Protein AF-A0A7S0UBK2-F1 (afdb_monomer)

Solvent-accessible surface area (backbone atoms only — not comparable to full-atom values): 13264 Å² total; per-residue (Å²): 142,76,78,84,67,63,68,67,60,54,57,59,58,52,52,54,52,50,51,53,51,50,53,55,48,54,52,52,53,52,52,54,50,54,51,49,54,50,55,51,53,53,54,51,54,52,51,54,52,53,53,56,53,53,54,54,57,52,53,56,55,50,54,56,52,51,56,58,49,55,54,56,52,58,57,61,72,72,65,76,58,87,79,70,61,72,69,60,56,55,53,52,52,52,50,53,51,52,52,52,51,52,51,50,52,50,51,50,54,50,51,52,53,52,50,54,56,48,53,55,51,48,53,56,47,48,55,53,45,53,62,50,44,72,74,60,77,83,70,98,75,78,70,63,62,67,60,67,71,44,47,64,56,56,49,50,51,54,50,51,51,51,52,49,51,49,52,49,53,32,52,53,21,64,74,69,73,40,72,67,29,58,56,50,38,53,53,52,52,52,52,50,51,53,54,48,55,53,49,54,50,51,52,50,53,50,50,51,52,51,44,61,73,67,69,56,66,72,90,75,42,70,66,56,55,53,52,54,56,64,75,75,109

Foldseek 3Di:
DPPVPPPVVVVVVVVVVVVVVVVVVVVVVVVVVVVVVVVVVVVVVVVVVVVVVVVVVVVVVVVVVVVVVVVVVVVVVPPPDPPDPPVVVLVVVVVVLVVLLVVLVVLLVVLVVVVVVVVVVVVVVCVVVVVVCVVVPDDPDPDPPVVLVCVVSVVSNVLSVLSNVLSVLLVVCSVVVNPVSVVVSVVSVVVSVVVVVVVVVVNVVVVVVVCVVVVDDPPPDPVVVVVVVVVVD

Mean predicted aligned error: 16.75 Å

Sequence (233 aa):
DEEEGEEKEGSKKEEEKKESKAEAKARKEKEKAEEKERKEKEKAEEKEKKEKEKKKREEEKAEAKQKKQEEKEKSKAKASGPQWPKSRWKAITLALVGFLCAIALGSIGIASFWLDSINAALRSFEESVALHCEEVREGPNCVSIPTIALFPIYSFMAWACALAISTIITLVGTLYDGTASIDCFAVSSAMLSIVQVAFSAITLIMADELSAQCGVKPSWCPLSQAVSSAAAG

Secondary structure (DSSP, 8-state):
--SSSSHHHHHHHHHHHHHHHHHHHHHHHHHHHHHHHHHHHHHHHHHHHHHHHHHHHHHHHHHHHHHHHHHHHHHHHT-------HHHHHHHHHHHHHHHHHHHHHHHHHHHHHHHHHHHHHHHHHHHHHHHHHHS---TT---HHHHHHHHHHHHHHHHHHHHHHHHHHHHHHHTT-HHHHHHHHHHHHHHHHHHHHHHHHHHHHHHHHHHHT---GGG-HHHHHHHHHH--

Radius of gyration: 48.36 Å; Cα contacts (8 Å, |Δi|>4): 43; chains: 1; bounding box: 76×59×149 Å

Structure (mmCIF, N/CA/C/O backbone):
data_AF-A0A7S0UBK2-F1
#
_entry.id   AF-A0A7S0UBK2-F1
#
loop_
_atom_site.group_PDB
_atom_site.id
_atom_site.type_symbol
_atom_site.label_atom_id
_atom_site.label_alt_id
_atom_site.label_comp_id
_atom_site.label_asym_id
_atom_site.label_entity_id
_atom_site.label_seq_id
_atom_site.pdbx_PDB_ins_code
_atom_site.Cartn_x
_atom_site.Cartn_y
_atom_site.Cartn_z
_atom_site.occupancy
_atom_site.B_iso_or_equiv
_atom_site.auth_seq_id
_atom_site.auth_comp_id
_atom_site.auth_asym_id
_atom_site.auth_atom_id
_atom_site.pdbx_PDB_model_num
ATOM 1 N N . ASP A 1 1 ? 1.991 42.330 118.664 1.00 52.12 1 ASP A N 1
ATOM 2 C CA . ASP A 1 1 ? 0.689 42.425 117.973 1.00 52.12 1 ASP A CA 1
ATOM 3 C C . ASP A 1 1 ? 0.816 42.696 116.470 1.00 52.12 1 ASP A C 1
ATOM 5 O O . ASP A 1 1 ? 0.071 43.505 115.939 1.00 52.12 1 ASP A O 1
ATOM 9 N N . GLU A 1 2 ? 1.713 41.994 115.762 1.00 49.91 2 GLU A N 1
ATOM 10 C CA . GLU A 1 2 ? 1.774 42.009 114.281 1.00 49.91 2 GLU A CA 1
ATOM 11 C C . GLU A 1 2 ? 1.774 40.594 113.656 1.00 49.91 2 GLU A C 1
ATOM 13 O O . GLU A 1 2 ? 1.668 40.476 112.444 1.00 49.91 2 GLU A O 1
ATOM 18 N N . GLU A 1 3 ? 1.796 39.509 114.447 1.00 50.06 3 GLU A N 1
ATOM 19 C CA . GLU A 1 3 ? 1.838 38.125 113.921 1.00 50.06 3 GLU A CA 1
ATOM 20 C C . GLU A 1 3 ? 0.465 37.427 113.794 1.00 50.06 3 GLU A C 1
ATOM 22 O O . GLU A 1 3 ? 0.364 36.415 113.110 1.00 50.06 3 GLU A O 1
ATOM 27 N N . GLU A 1 4 ? -0.626 37.954 114.366 1.00 50.22 4 GLU A N 1
ATOM 28 C CA . GLU A 1 4 ? -1.969 37.331 114.254 1.00 50.22 4 GLU A CA 1
ATOM 29 C C . GLU A 1 4 ? -2.792 37.804 113.032 1.00 50.22 4 GLU A C 1
ATOM 31 O O . GLU A 1 4 ? -3.928 37.370 112.825 1.00 50.22 4 GLU A O 1
ATOM 36 N N . GLY A 1 5 ? -2.234 38.688 112.196 1.00 48.12 5 GLY A N 1
ATOM 37 C CA . GLY A 1 5 ? -2.902 39.228 111.004 1.00 48.12 5 GLY A CA 1
ATOM 38 C C . GLY A 1 5 ? -2.746 38.391 109.726 1.00 48.12 5 GLY A C 1
ATOM 39 O O . GLY A 1 5 ? -3.595 38.487 108.841 1.00 48.12 5 GLY A O 1
ATOM 40 N N . GLU A 1 6 ? -1.709 37.551 109.620 1.00 51.75 6 GLU A N 1
ATOM 41 C CA . GLU A 1 6 ? -1.356 36.875 108.357 1.00 51.75 6 GLU A CA 1
ATOM 42 C C . GLU A 1 6 ? -2.077 35.529 108.123 1.00 51.75 6 GLU A C 1
ATOM 44 O O . GLU A 1 6 ? -2.269 35.126 106.974 1.00 51.75 6 GLU A O 1
ATOM 49 N N . GLU A 1 7 ? -2.579 34.841 109.158 1.00 53.41 7 GLU A N 1
ATOM 50 C CA . GLU A 1 7 ? -3.219 33.521 108.971 1.00 53.41 7 GLU A CA 1
ATOM 51 C C . GLU A 1 7 ? -4.648 33.581 108.394 1.00 53.41 7 GLU A C 1
ATOM 53 O O . GLU A 1 7 ? -5.099 32.636 107.739 1.00 53.41 7 GLU A O 1
ATOM 58 N N . LYS A 1 8 ? -5.377 34.695 108.552 1.00 55.59 8 LYS A N 1
ATOM 59 C CA . LYS A 1 8 ? -6.747 34.822 108.010 1.00 55.59 8 LYS A CA 1
ATOM 60 C C . LYS A 1 8 ? -6.804 35.204 106.531 1.00 55.59 8 LYS A C 1
ATOM 62 O O . LYS A 1 8 ? -7.811 34.920 105.879 1.00 55.59 8 LYS A O 1
ATOM 67 N N . GLU A 1 9 ? -5.746 35.790 105.973 1.00 55.12 9 GLU A N 1
ATOM 68 C CA . GLU A 1 9 ? -5.709 36.165 104.553 1.00 55.12 9 GLU A CA 1
ATOM 69 C C . GLU A 1 9 ? -5.356 34.975 103.637 1.00 55.12 9 GLU A C 1
ATOM 71 O O . GLU A 1 9 ? -5.816 34.901 102.494 1.00 55.12 9 GLU A O 1
ATOM 76 N N . GLY A 1 10 ? -4.626 33.978 104.157 1.00 56.69 10 GLY A N 1
ATOM 77 C CA . GLY A 1 10 ? -4.276 32.753 103.429 1.00 56.69 10 GLY A CA 1
ATOM 78 C C . GLY A 1 10 ? -5.470 31.837 103.122 1.00 56.69 10 GLY A C 1
ATOM 79 O O . GLY A 1 10 ? -5.577 31.319 102.010 1.00 56.69 10 GLY A O 1
ATOM 80 N N . SER A 1 11 ? -6.407 31.688 104.066 1.00 57.66 11 SER A N 1
ATOM 81 C CA . SER A 1 11 ? -7.565 30.784 103.926 1.00 57.66 11 SER A CA 1
ATOM 82 C C . SER A 1 11 ? -8.556 31.250 102.846 1.00 57.66 11 SER A C 1
ATOM 84 O O . SER A 1 11 ? -8.990 30.465 102.000 1.00 57.66 11 SER A O 1
ATOM 86 N N . LYS A 1 12 ? -8.823 32.561 102.770 1.00 64.12 12 LYS A N 1
ATOM 87 C CA . LYS A 1 12 ? -9.734 33.138 101.765 1.00 64.12 12 LYS A CA 1
ATOM 88 C C . LYS A 1 12 ? -9.190 33.010 100.334 1.00 64.12 12 LYS A C 1
ATOM 90 O O . LYS A 1 12 ? -9.941 32.759 99.394 1.00 64.12 12 LYS A O 1
ATOM 95 N N . LYS A 1 13 ? -7.866 33.105 100.175 1.00 67.06 13 LYS A N 1
ATOM 96 C CA . LYS A 1 13 ? -7.180 32.969 98.881 1.00 67.06 13 LYS A CA 1
ATOM 97 C C . LYS A 1 13 ? -7.141 31.519 98.377 1.00 67.06 13 LYS A C 1
ATOM 99 O O . LYS A 1 13 ? -7.001 31.285 97.174 1.00 67.06 13 LYS A O 1
ATOM 104 N N . GLU A 1 14 ? -7.261 30.533 99.268 1.00 69.69 14 GLU A N 1
ATOM 105 C CA . GLU A 1 14 ? -7.310 29.116 98.894 1.00 69.69 14 GLU A CA 1
ATOM 106 C C . GLU A 1 14 ? -8.716 28.669 98.452 1.00 69.69 14 GLU A C 1
ATOM 108 O O . GLU A 1 14 ? -8.827 27.861 97.524 1.00 69.69 14 GLU A O 1
ATOM 113 N N . GLU A 1 15 ? -9.782 29.229 99.037 1.00 69.50 15 GLU A N 1
ATOM 114 C CA . GLU A 1 15 ? -11.167 28.999 98.592 1.00 69.50 15 GLU A CA 1
ATOM 115 C C . GLU A 1 15 ? -11.444 29.607 97.208 1.00 69.50 15 GLU A C 1
ATOM 117 O O . GLU A 1 15 ? -11.909 28.883 96.325 1.00 69.50 15 GLU A O 1
ATOM 122 N N . GLU A 1 16 ? -11.029 30.854 96.943 1.00 70.31 16 GLU A N 1
ATOM 123 C CA . GLU A 1 16 ? -11.140 31.462 95.599 1.00 70.31 16 GLU A CA 1
ATOM 124 C C . 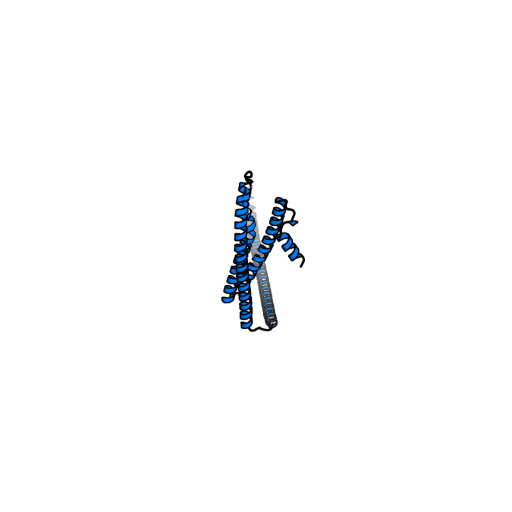GLU A 1 16 ? -10.390 30.647 94.533 1.00 70.31 16 GLU A C 1
ATOM 126 O O . GLU A 1 16 ? -10.837 30.494 93.393 1.00 70.31 16 GLU A O 1
ATOM 131 N N . LYS A 1 17 ? -9.247 30.053 94.899 1.00 73.38 17 LYS A N 1
ATOM 132 C CA . LYS A 1 17 ? -8.469 29.199 93.992 1.00 73.38 17 LYS A CA 1
ATOM 133 C C . LYS A 1 17 ? -9.148 27.849 93.732 1.00 73.38 17 LYS A C 1
ATOM 135 O O . LYS A 1 17 ? -8.930 27.263 92.665 1.00 73.38 17 LYS A O 1
ATOM 140 N N . LYS A 1 18 ? -9.947 27.336 94.674 1.00 79.00 18 LYS A N 1
ATOM 141 C CA . LYS A 1 18 ? -10.739 26.105 94.506 1.00 79.00 18 LYS A CA 1
ATOM 142 C C . LYS A 1 18 ? -11.994 26.364 93.669 1.00 79.00 18 LYS A C 1
ATOM 144 O O . LYS A 1 18 ? -12.244 25.577 92.755 1.00 79.00 18 LYS A O 1
ATOM 149 N N . GLU A 1 19 ? -12.692 27.481 93.874 1.00 75.56 19 GLU A N 1
ATOM 150 C CA . GLU A 1 19 ? -13.828 27.886 93.028 1.00 75.56 19 GLU A CA 1
ATOM 151 C C . GLU A 1 19 ? -13.393 28.190 91.590 1.00 75.56 19 GLU A C 1
ATOM 153 O O . GLU A 1 19 ? -13.941 27.613 90.650 1.00 75.56 19 GLU A O 1
ATOM 158 N N . SER A 1 20 ? -12.317 28.962 91.400 1.00 79.44 20 SER A N 1
ATOM 159 C CA . SER A 1 20 ? -11.765 29.252 90.068 1.00 79.44 20 SER A CA 1
ATOM 160 C C . SER A 1 20 ? -11.352 27.978 89.310 1.00 79.44 20 SER A C 1
ATOM 162 O O . SER A 1 20 ? -11.575 27.852 88.101 1.00 79.44 20 SER A O 1
ATOM 164 N N . LYS A 1 21 ? -10.794 26.975 90.007 1.00 80.12 21 LYS A N 1
ATOM 165 C CA . LYS A 1 21 ? -10.461 25.674 89.399 1.00 80.12 21 LYS A CA 1
ATOM 166 C C . LYS A 1 21 ? -11.697 24.839 89.062 1.00 80.12 21 LYS A C 1
ATOM 168 O O . LYS A 1 21 ? -11.675 24.144 88.043 1.00 80.12 21 LYS A O 1
ATOM 173 N N . ALA A 1 22 ? -12.741 24.875 89.888 1.00 84.00 22 ALA A N 1
ATOM 174 C CA . ALA A 1 22 ? -13.991 24.166 89.624 1.00 84.00 22 ALA A CA 1
ATOM 175 C C . ALA A 1 22 ? -14.725 24.768 88.416 1.00 84.00 22 ALA A C 1
ATOM 177 O O . ALA A 1 22 ? -15.129 24.032 87.515 1.00 84.00 22 ALA A O 1
ATOM 178 N N . GLU A 1 23 ? -14.789 26.097 88.330 1.00 84.81 23 GLU A N 1
ATOM 179 C CA . GLU A 1 23 ? -15.410 26.812 87.215 1.00 84.81 23 GLU A CA 1
ATOM 180 C C . GLU A 1 23 ? -14.640 26.596 85.900 1.00 84.81 23 GLU A C 1
ATOM 182 O O . GLU A 1 23 ? -15.230 26.280 84.863 1.00 84.81 23 GLU A O 1
ATOM 187 N N . ALA A 1 24 ? -13.302 26.632 85.942 1.00 85.75 24 ALA A N 1
ATOM 188 C CA . ALA A 1 24 ? -12.470 26.320 84.780 1.00 85.75 24 ALA A CA 1
ATOM 189 C C . ALA A 1 24 ? -12.634 24.864 84.300 1.00 85.75 24 ALA A C 1
ATOM 191 O O . ALA A 1 24 ? -12.553 24.595 83.097 1.00 85.75 24 ALA A O 1
ATOM 192 N N . LYS A 1 25 ? -12.872 23.913 85.215 1.00 86.88 25 LYS A N 1
ATOM 193 C CA . LYS A 1 25 ? -13.122 22.507 84.865 1.00 86.88 25 LYS A CA 1
ATOM 194 C C . LYS A 1 25 ? -14.512 22.320 84.249 1.00 86.88 25 LYS A C 1
ATOM 196 O O . LYS A 1 25 ? -14.611 21.672 83.210 1.00 86.88 25 LYS A O 1
ATOM 201 N N . ALA A 1 26 ? -15.541 22.951 84.815 1.00 87.62 26 ALA A N 1
ATOM 202 C CA . ALA A 1 26 ? -16.900 22.928 84.273 1.00 87.62 26 ALA A CA 1
ATOM 203 C C . ALA A 1 26 ? -16.968 23.559 82.870 1.00 87.62 26 ALA A C 1
ATOM 205 O O . ALA A 1 26 ? -17.585 23.004 81.960 1.00 87.62 26 ALA A O 1
ATOM 206 N N . ARG A 1 27 ? -16.254 24.673 82.651 1.00 85.31 27 ARG A N 1
ATOM 207 C CA . ARG A 1 27 ? -16.175 25.326 81.336 1.00 85.31 27 ARG A CA 1
ATOM 208 C C . ARG A 1 27 ? -15.486 24.441 80.290 1.00 85.31 27 ARG A C 1
ATOM 210 O O . ARG A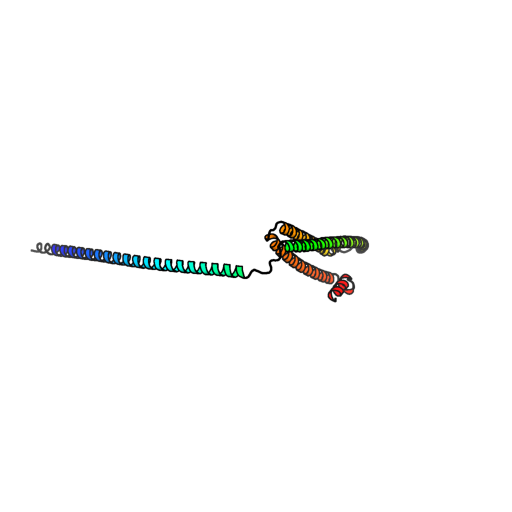 1 27 ? -15.990 24.326 79.178 1.00 85.31 27 ARG A O 1
ATOM 217 N N . LYS A 1 28 ? -14.402 23.744 80.662 1.00 86.69 28 LYS A N 1
ATOM 218 C CA . LYS A 1 28 ? -13.715 22.777 79.781 1.00 86.69 28 LYS A CA 1
ATOM 219 C C . LYS A 1 28 ? -14.553 21.537 79.460 1.00 86.69 28 LYS A C 1
ATOM 221 O O . LYS A 1 28 ? -14.418 20.991 78.368 1.00 86.69 28 LYS A O 1
ATOM 226 N N . GLU A 1 29 ? -15.380 21.054 80.386 1.00 88.88 29 GLU A N 1
ATOM 227 C CA . GLU A 1 29 ? -16.284 19.925 80.115 1.00 88.88 29 GLU A CA 1
ATOM 228 C C . GLU A 1 29 ? -17.430 20.327 79.184 1.00 88.88 29 GLU A C 1
ATOM 230 O O . GLU A 1 29 ? -17.735 19.582 78.251 1.00 88.88 29 GLU A O 1
ATOM 235 N N . LYS A 1 30 ? -17.992 21.529 79.360 1.00 89.31 30 LYS A N 1
ATOM 236 C CA . LYS A 1 30 ? -19.029 22.061 78.469 1.00 89.31 30 LYS A CA 1
ATOM 237 C C . LYS A 1 30 ? -18.511 22.282 77.043 1.00 89.31 30 LYS A C 1
ATOM 239 O O . LYS A 1 30 ? -19.154 21.848 76.093 1.00 89.31 30 LYS A O 1
ATOM 244 N N . GLU A 1 31 ? -17.316 22.853 76.892 1.00 89.06 31 GLU A N 1
ATOM 245 C CA . GLU A 1 31 ? -16.689 23.077 75.579 1.00 89.06 31 GLU A CA 1
ATOM 246 C C . GLU A 1 31 ? -16.392 21.752 74.850 1.00 89.06 31 GLU A C 1
ATOM 248 O O . GLU A 1 31 ? -16.661 21.617 73.657 1.00 89.06 31 GLU A O 1
ATOM 253 N N . LYS A 1 32 ? -15.943 20.715 75.576 1.00 87.56 32 LYS A N 1
ATOM 254 C CA . LYS A 1 32 ? -15.750 19.367 75.009 1.00 87.56 32 LYS A CA 1
ATOM 255 C C . LYS A 1 32 ? -17.058 18.690 74.590 1.00 87.56 32 LYS A C 1
ATOM 257 O O . LYS A 1 32 ? -17.045 17.905 73.639 1.00 87.56 32 LYS A O 1
ATOM 262 N N . ALA A 1 33 ? -18.158 18.937 75.301 1.00 89.25 33 ALA A N 1
ATOM 263 C CA . ALA A 1 33 ? -19.469 18.399 74.947 1.00 89.25 33 ALA A CA 1
ATOM 264 C C . ALA A 1 33 ? -20.021 19.073 73.679 1.00 89.25 33 ALA A C 1
ATOM 266 O O . ALA A 1 33 ? -20.422 18.372 72.749 1.00 89.25 33 ALA A O 1
ATOM 267 N N . GLU A 1 34 ? -19.940 20.404 73.595 1.00 89.44 34 GLU A N 1
ATOM 268 C CA . GLU A 1 34 ? -20.356 21.173 72.413 1.00 89.44 34 GLU A CA 1
ATOM 269 C C . GLU A 1 34 ? -19.503 20.829 71.176 1.00 89.44 34 GLU A C 1
ATOM 271 O O . GLU A 1 34 ? -20.034 20.669 70.074 1.00 89.44 34 GLU A O 1
ATOM 276 N N . GLU A 1 35 ? -18.191 20.611 71.339 1.00 88.62 35 GLU A N 1
ATOM 277 C CA . GLU A 1 35 ? -17.316 20.187 70.238 1.00 88.62 35 GLU A CA 1
ATOM 278 C C . GLU A 1 35 ? -17.655 18.770 69.736 1.00 88.62 35 GLU A C 1
ATOM 280 O O . GLU A 1 35 ? -17.618 18.508 68.528 1.00 88.62 35 GLU A O 1
ATOM 285 N N . LYS A 1 36 ? -18.016 17.843 70.637 1.00 88.50 36 LYS A N 1
ATOM 286 C CA . LYS A 1 36 ? -18.460 16.491 70.258 1.00 88.50 36 LYS A CA 1
ATOM 287 C C . LYS A 1 36 ? -19.774 16.523 69.484 1.00 88.50 36 LYS A C 1
ATOM 289 O O . LYS A 1 36 ? -19.863 15.869 68.447 1.00 88.50 36 LYS A O 1
ATOM 294 N N . GLU A 1 37 ? -20.750 17.304 69.941 1.00 88.12 37 GLU A N 1
ATOM 295 C CA . GLU A 1 37 ? -22.044 17.430 69.264 1.00 88.12 37 GLU A CA 1
ATOM 296 C C . GLU A 1 37 ? -21.883 18.047 67.866 1.00 88.12 37 GLU A C 1
ATOM 298 O O . GLU A 1 37 ? -22.475 17.574 66.893 1.00 88.12 37 GLU A O 1
ATOM 303 N N . ARG A 1 38 ? -21.008 19.053 67.726 1.00 88.81 38 ARG A N 1
ATOM 304 C CA . ARG A 1 38 ? -20.704 19.661 66.425 1.00 88.81 38 ARG A CA 1
ATOM 305 C C . ARG A 1 38 ? -20.047 18.667 65.463 1.00 88.81 38 ARG A C 1
ATOM 307 O O . ARG A 1 38 ? -20.459 18.581 64.308 1.00 88.81 38 ARG A O 1
ATOM 314 N N . LYS A 1 39 ? -19.094 17.857 65.942 1.00 89.12 39 LYS A N 1
ATOM 315 C CA . LYS A 1 39 ? -18.447 16.804 65.134 1.00 89.12 39 LYS A CA 1
ATOM 316 C C . LYS A 1 39 ? -19.407 15.685 64.728 1.00 89.12 39 LYS A C 1
ATOM 318 O O . LYS A 1 39 ? -19.227 15.098 63.662 1.00 89.12 39 LYS A O 1
ATOM 323 N N . GLU A 1 40 ? -20.403 15.358 65.548 1.00 89.56 40 GLU A N 1
ATOM 324 C CA . GLU A 1 40 ? -21.428 14.374 65.179 1.00 89.56 40 GLU A CA 1
ATOM 325 C C . GLU A 1 40 ? -22.397 14.917 64.126 1.00 89.56 40 GLU A C 1
ATOM 327 O O . GLU A 1 40 ? -22.684 14.205 63.160 1.00 89.56 40 GLU A O 1
ATOM 332 N N . LYS A 1 41 ? -22.821 16.184 64.238 1.00 88.00 41 LYS A N 1
ATOM 333 C CA . LYS A 1 41 ? -23.657 16.840 63.219 1.00 88.00 41 LYS A CA 1
ATOM 334 C C . LYS A 1 41 ? -22.939 16.957 61.871 1.00 88.00 41 LYS A C 1
ATOM 336 O O . LYS A 1 41 ? -23.510 16.571 60.855 1.00 88.00 41 LYS A O 1
ATOM 341 N N . GLU A 1 42 ? -21.667 17.366 61.857 1.00 88.12 42 GLU A N 1
ATOM 342 C CA . GLU A 1 42 ? -20.871 17.439 60.619 1.00 88.12 42 GLU A CA 1
ATOM 343 C C . GLU A 1 42 ? -20.697 16.057 59.961 1.00 88.12 42 GLU A C 1
ATOM 345 O O . GLU A 1 42 ? -20.851 15.918 58.746 1.00 88.12 42 GLU A O 1
ATOM 350 N N . LYS A 1 43 ? -20.467 14.996 60.751 1.00 86.12 43 LYS A N 1
ATOM 351 C CA . LYS A 1 43 ? -20.374 13.621 60.226 1.00 86.12 43 LYS A CA 1
ATOM 352 C C . LYS A 1 43 ? -21.702 13.089 59.683 1.00 86.12 43 LYS A C 1
ATOM 354 O O . LYS A 1 43 ? -21.681 12.265 58.766 1.00 86.12 43 LYS A O 1
ATOM 359 N N . ALA A 1 44 ? -22.836 13.500 60.248 1.00 86.81 44 ALA A N 1
ATOM 360 C CA . ALA A 1 44 ? -24.155 13.111 59.756 1.00 86.81 44 ALA A CA 1
ATOM 361 C C . ALA A 1 44 ? -24.471 13.788 58.411 1.00 86.81 44 ALA A C 1
ATOM 363 O O . ALA A 1 44 ? -24.847 13.100 57.460 1.00 86.81 44 ALA A O 1
ATOM 364 N N . GLU A 1 45 ? -24.214 15.094 58.290 1.00 85.25 45 GLU A N 1
ATOM 365 C CA . GLU A 1 45 ? -24.417 15.831 57.034 1.00 85.25 45 GLU A CA 1
ATOM 366 C C . GLU A 1 45 ? -23.489 15.347 55.906 1.00 85.25 45 GLU A C 1
ATOM 368 O O . GLU A 1 45 ? -23.904 15.256 54.746 1.00 85.25 45 GLU A O 1
ATOM 373 N N . GLU A 1 46 ? -22.239 14.985 56.220 1.00 87.69 46 GLU A N 1
ATOM 374 C CA . GLU A 1 46 ? -21.302 14.458 55.221 1.00 87.69 46 GLU A CA 1
ATOM 375 C C . GLU A 1 46 ? -21.741 13.083 54.684 1.00 87.69 46 GLU A C 1
ATOM 377 O O . GLU A 1 46 ? -21.618 12.810 53.484 1.00 87.69 46 GLU A O 1
ATOM 382 N N . LYS A 1 47 ? -22.299 12.219 55.545 1.00 86.12 47 LYS A N 1
ATOM 383 C CA . LYS A 1 47 ? -22.847 10.918 55.128 1.00 86.12 47 LYS A CA 1
ATOM 384 C C . LYS A 1 47 ? -24.068 11.080 54.224 1.00 86.12 47 LYS A C 1
ATOM 386 O O . LYS A 1 47 ? -24.138 10.403 53.199 1.00 86.12 47 LYS A O 1
ATOM 391 N N . GLU A 1 48 ? -24.971 12.007 54.542 1.00 85.69 48 GLU A N 1
ATOM 392 C CA . GLU A 1 48 ? -26.163 12.258 53.722 1.00 85.69 48 GLU A CA 1
ATOM 393 C C . GLU A 1 48 ? -25.800 12.825 52.336 1.00 85.69 48 GLU A C 1
ATOM 395 O O . GLU A 1 48 ? -26.364 12.410 51.317 1.00 85.69 48 GLU A O 1
ATOM 400 N N . LYS A 1 49 ? -24.803 13.720 52.257 1.00 85.44 49 LYS A N 1
ATOM 401 C CA . LYS A 1 49 ? -24.297 14.229 50.969 1.00 85.44 49 LYS A CA 1
ATOM 402 C C . LYS A 1 49 ? -23.675 13.122 50.112 1.00 85.44 49 LYS A C 1
ATOM 404 O O . LYS A 1 49 ? -23.983 13.041 48.922 1.00 85.44 49 LYS A O 1
ATOM 409 N N . LYS A 1 50 ? -22.867 12.235 50.707 1.00 84.31 50 LYS A N 1
ATOM 410 C CA . LYS A 1 50 ? -22.241 11.103 49.995 1.00 84.31 50 LYS A CA 1
ATOM 411 C C . LYS A 1 50 ? -23.267 10.107 49.449 1.00 84.31 50 LYS A C 1
ATOM 413 O O . LYS A 1 50 ? -23.083 9.582 48.351 1.00 84.31 50 LYS A O 1
ATOM 418 N N . GLU A 1 51 ? -24.355 9.861 50.174 1.00 84.44 51 GLU A N 1
ATOM 419 C CA . GLU A 1 51 ? -25.412 8.955 49.717 1.00 84.44 51 GLU A CA 1
ATOM 420 C C . GLU A 1 51 ? -26.210 9.545 48.541 1.00 84.44 51 GLU A C 1
ATOM 422 O O . GLU A 1 51 ? -26.437 8.859 47.539 1.00 84.44 51 GLU A O 1
ATOM 427 N N . LYS A 1 52 ? -26.545 10.844 48.594 1.00 84.06 52 LYS A N 1
ATOM 428 C CA . LYS A 1 52 ? -27.223 11.546 47.488 1.00 84.06 52 LYS A CA 1
ATOM 429 C C . LYS A 1 52 ? -26.368 11.611 46.217 1.00 84.06 52 LYS A C 1
ATOM 431 O O . LYS A 1 52 ? -26.902 11.455 45.118 1.00 84.06 52 LYS A O 1
ATOM 436 N N . GLU A 1 53 ? -25.055 11.802 46.342 1.00 84.81 53 GLU A N 1
ATOM 437 C CA . GLU A 1 53 ? -24.140 11.836 45.193 1.00 84.81 53 GLU A CA 1
ATOM 438 C C . GLU A 1 53 ? -23.982 10.456 44.536 1.00 84.81 53 GLU A C 1
ATOM 440 O O . GLU A 1 53 ? -24.025 10.337 43.308 1.00 84.81 53 GLU A O 1
ATOM 445 N N . LYS A 1 54 ? -23.882 9.388 45.341 1.00 85.75 54 LYS A N 1
ATOM 446 C CA . LYS A 1 54 ? -23.793 8.018 44.820 1.00 85.75 54 LYS A CA 1
ATOM 447 C C . LYS A 1 54 ? -25.043 7.634 44.021 1.00 85.75 54 LYS A C 1
ATOM 449 O O . LYS A 1 54 ? -24.910 7.038 42.954 1.00 85.75 54 LYS A O 1
ATOM 454 N N . LYS A 1 55 ? -26.231 8.029 44.493 1.00 85.75 55 LYS A N 1
ATOM 455 C CA . LYS A 1 55 ? -27.508 7.728 43.829 1.00 85.75 55 LYS A CA 1
ATOM 456 C C . LYS A 1 55 ? -27.636 8.419 42.464 1.00 85.75 55 LYS A C 1
ATOM 458 O O . LYS A 1 55 ? -27.963 7.758 41.484 1.00 85.75 55 LYS A O 1
ATOM 463 N N . LYS A 1 56 ? -27.250 9.700 42.363 1.00 84.06 56 LYS A N 1
ATOM 464 C CA . LYS A 1 56 ? -27.210 10.426 41.074 1.00 84.06 56 LYS A CA 1
ATOM 465 C C . LYS A 1 56 ? -26.269 9.774 40.056 1.00 84.06 56 LYS A C 1
ATOM 467 O O . LYS A 1 56 ? -26.592 9.681 38.875 1.00 84.06 56 LYS A O 1
ATOM 472 N N . ARG A 1 57 ? -25.113 9.283 40.510 1.00 84.38 57 ARG A N 1
ATOM 473 C CA . ARG A 1 57 ? -24.110 8.659 39.633 1.00 84.38 57 ARG A CA 1
ATOM 474 C C . ARG A 1 57 ? -24.532 7.277 39.116 1.00 84.38 57 ARG A C 1
ATOM 476 O O . ARG A 1 57 ? -24.046 6.843 38.070 1.00 84.38 57 ARG A O 1
ATOM 483 N N . GLU A 1 58 ? -25.394 6.568 39.845 1.00 83.44 58 GLU A N 1
ATOM 484 C CA . GLU A 1 58 ? -25.989 5.307 39.385 1.00 83.44 58 GLU A CA 1
ATOM 485 C C . GLU A 1 58 ? -27.098 5.544 38.347 1.00 83.44 58 GLU A C 1
ATOM 487 O O . GLU A 1 58 ? -27.125 4.827 37.344 1.00 83.44 58 GLU A O 1
ATOM 492 N N . GLU A 1 59 ? -27.922 6.587 38.509 1.00 83.25 59 GLU A N 1
ATOM 493 C CA . GLU A 1 59 ? -28.947 6.979 37.524 1.00 83.25 59 GLU A CA 1
ATOM 494 C C . GLU A 1 59 ? -28.331 7.408 36.177 1.00 83.25 59 GLU A C 1
ATOM 496 O O . GLU A 1 59 ? -28.708 6.864 35.137 1.00 83.25 59 GLU A O 1
ATOM 501 N N . GLU A 1 60 ? -27.297 8.263 36.169 1.00 83.88 60 GLU A N 1
ATOM 502 C CA . GLU A 1 60 ? -26.609 8.660 34.920 1.00 83.88 60 GLU A CA 1
ATOM 503 C C . GLU A 1 60 ? -25.979 7.466 34.179 1.00 83.88 60 GLU A C 1
ATOM 505 O O . GLU A 1 60 ? -25.993 7.390 32.946 1.00 83.88 60 GLU A O 1
ATOM 510 N N . LYS A 1 61 ? -25.427 6.490 34.917 1.00 83.12 61 LYS A N 1
ATOM 511 C CA . LYS A 1 61 ? -24.850 5.279 34.310 1.00 83.12 61 LYS A CA 1
ATOM 512 C C . LYS A 1 61 ? -25.912 4.374 33.688 1.00 83.12 61 LYS A C 1
ATOM 514 O O . LYS A 1 61 ? -25.595 3.674 32.721 1.00 83.12 61 LYS A O 1
ATOM 519 N N . ALA A 1 62 ? -27.128 4.350 34.231 1.00 84.19 62 ALA A N 1
ATOM 520 C CA . ALA A 1 62 ? -28.232 3.572 33.679 1.00 84.19 62 ALA A CA 1
ATOM 521 C C . ALA A 1 62 ? -28.741 4.188 32.364 1.00 84.19 62 ALA A C 1
ATOM 523 O O . ALA A 1 62 ? -28.828 3.475 31.360 1.00 84.19 62 ALA A O 1
ATOM 524 N N . GLU A 1 63 ? -28.949 5.510 32.319 1.00 80.88 63 GLU A N 1
ATOM 525 C CA . GLU A 1 63 ? -29.378 6.210 31.097 1.00 80.88 63 GLU A CA 1
ATOM 526 C C . GLU A 1 63 ? -28.345 6.109 29.963 1.00 80.88 63 GLU A C 1
ATOM 528 O O . GLU A 1 63 ? -28.696 5.861 28.805 1.00 80.88 63 GLU A O 1
ATOM 533 N N . ALA A 1 64 ? -27.048 6.222 30.280 1.00 82.81 64 ALA A N 1
ATOM 534 C CA . ALA A 1 64 ? -25.984 6.089 29.285 1.00 82.81 64 ALA A CA 1
ATOM 535 C C . ALA A 1 64 ? -25.926 4.681 28.661 1.00 82.81 64 ALA A C 1
ATOM 537 O O . ALA A 1 64 ? -25.630 4.537 27.470 1.00 82.81 64 ALA A O 1
ATOM 538 N N . LYS A 1 65 ? -26.223 3.629 29.439 1.00 81.38 65 LYS A N 1
ATOM 539 C CA . LYS A 1 65 ? -26.289 2.253 28.921 1.00 81.38 65 LYS A CA 1
ATOM 540 C C . LYS A 1 65 ? -27.496 2.044 28.008 1.00 81.38 65 LYS A C 1
ATOM 542 O O . LYS A 1 65 ? -27.335 1.394 26.977 1.00 81.38 65 LYS A O 1
ATOM 547 N N . GLN A 1 66 ? -28.652 2.624 28.339 1.00 78.38 66 GLN A N 1
ATOM 548 C CA . GLN A 1 66 ? -29.859 2.531 27.512 1.00 78.38 66 GLN A CA 1
ATOM 549 C C . GLN A 1 66 ? -29.680 3.215 26.149 1.00 78.38 66 GLN A C 1
ATOM 551 O O . GLN A 1 66 ? -29.910 2.578 25.121 1.00 78.38 66 GLN A O 1
ATOM 556 N N . LYS A 1 67 ? -29.147 4.447 26.112 1.00 76.62 67 LYS A N 1
ATOM 557 C CA . LYS A 1 67 ? -28.870 5.154 24.843 1.00 76.62 67 LYS A CA 1
ATOM 558 C C . LYS A 1 67 ? -27.921 4.373 23.926 1.00 76.62 67 LYS A C 1
ATOM 560 O O . LYS A 1 67 ? -28.142 4.293 22.720 1.00 76.62 67 LYS A O 1
ATOM 565 N N . LYS A 1 68 ? -26.895 3.730 24.495 1.00 75.94 68 LYS A N 1
ATOM 566 C CA . LYS A 1 68 ? -25.918 2.932 23.732 1.00 75.94 68 LYS A CA 1
ATOM 567 C C . LYS A 1 68 ? -26.509 1.632 23.167 1.00 75.94 68 LYS A C 1
ATOM 569 O O . LYS A 1 68 ? -25.974 1.086 22.201 1.00 75.94 68 LYS A O 1
ATOM 574 N N . GLN A 1 69 ? -27.580 1.115 23.772 1.00 73.50 69 GLN A N 1
ATOM 575 C CA . GLN A 1 69 ? -28.301 -0.062 23.284 1.00 73.50 69 GLN A CA 1
ATOM 576 C C . GLN A 1 69 ? -29.244 0.301 22.129 1.00 73.50 69 GLN A C 1
ATOM 578 O O . GLN A 1 69 ? -29.216 -0.374 21.100 1.00 73.50 69 GLN A O 1
ATOM 583 N N . GLU A 1 70 ? -29.974 1.414 22.241 1.00 73.12 70 GLU A N 1
ATOM 584 C CA . GLU A 1 70 ? -30.862 1.918 21.180 1.00 73.12 70 GLU A CA 1
ATOM 585 C C . GLU A 1 70 ? -30.101 2.273 19.889 1.00 73.12 70 GLU A C 1
ATOM 587 O O . GLU A 1 70 ? -30.558 1.994 18.777 1.00 73.12 70 GLU A O 1
ATOM 592 N N . GLU A 1 71 ? -28.897 2.839 20.014 1.00 67.19 71 GLU A N 1
ATOM 593 C CA . GLU A 1 71 ? -28.049 3.175 18.864 1.00 67.19 71 GLU A CA 1
ATOM 594 C C . GLU A 1 71 ? -27.496 1.918 18.156 1.00 67.19 71 GLU A C 1
ATOM 596 O O . GLU A 1 71 ? -27.386 1.865 16.924 1.00 67.19 71 GLU A O 1
ATOM 601 N N . LYS A 1 72 ? -27.221 0.847 18.916 1.00 64.62 72 LYS A N 1
ATOM 602 C CA . LYS A 1 72 ? -26.817 -0.461 18.368 1.00 64.62 72 LYS A CA 1
ATOM 603 C C . LYS A 1 72 ? -27.949 -1.195 17.646 1.00 64.62 72 LYS A C 1
ATOM 605 O O . LYS A 1 72 ? -27.667 -1.950 16.717 1.00 64.62 72 LYS A O 1
ATOM 610 N N . GLU A 1 73 ? -29.207 -1.000 18.034 1.00 65.25 73 GLU A N 1
ATOM 611 C CA . GLU A 1 73 ? -30.343 -1.600 17.320 1.00 65.25 73 GLU A CA 1
ATOM 612 C C . GLU A 1 73 ? -30.699 -0.826 16.048 1.00 65.25 73 GLU A C 1
ATOM 614 O O . GLU A 1 73 ? -30.868 -1.435 14.988 1.00 65.25 73 GLU A O 1
ATOM 619 N N . LYS A 1 74 ? -30.699 0.515 16.093 1.00 61.41 74 LYS A N 1
ATOM 620 C CA . LYS A 1 74 ? -30.940 1.340 14.894 1.00 61.41 74 LYS A CA 1
ATOM 621 C C . LYS A 1 74 ? -29.861 1.163 13.819 1.00 61.41 74 LYS A C 1
ATOM 623 O O . LYS A 1 74 ? -30.183 1.202 12.632 1.00 61.41 74 LYS A O 1
ATOM 628 N N . SER A 1 75 ? -28.605 0.914 14.200 1.00 57.25 75 SER A N 1
ATOM 629 C CA . SER A 1 75 ? -27.523 0.629 13.239 1.00 57.25 75 SER A CA 1
ATOM 630 C C . SER A 1 75 ? -27.625 -0.759 12.591 1.00 57.25 75 SER A C 1
ATOM 632 O O . SER A 1 75 ? -27.218 -0.918 11.441 1.00 57.25 75 SER A O 1
ATOM 634 N N . LYS A 1 76 ? -28.235 -1.752 13.255 1.00 56.41 76 LYS A N 1
ATOM 635 C CA . LYS A 1 76 ? -28.472 -3.079 12.656 1.00 56.41 76 LYS A CA 1
ATOM 636 C C . LYS A 1 76 ? -29.613 -3.088 11.636 1.00 56.41 76 LYS A C 1
ATOM 638 O O . LYS A 1 76 ? -29.540 -3.840 10.670 1.00 56.41 76 LYS A O 1
ATOM 643 N N . ALA A 1 77 ? -30.630 -2.243 11.807 1.00 56.56 77 ALA A N 1
ATOM 644 C CA . ALA A 1 77 ? -31.793 -2.213 10.916 1.00 56.56 77 ALA A CA 1
ATOM 645 C C . ALA A 1 77 ? -31.538 -1.523 9.558 1.00 56.56 77 ALA A C 1
ATOM 647 O O . ALA A 1 77 ? -32.266 -1.777 8.603 1.00 56.56 77 ALA A O 1
ATOM 648 N N . LYS A 1 78 ? -30.508 -0.671 9.439 1.00 53.91 78 LYS A N 1
ATOM 649 C CA . LYS A 1 78 ? -30.191 0.063 8.193 1.00 53.91 78 LYS A CA 1
ATOM 650 C C . LYS A 1 78 ? -29.140 -0.597 7.293 1.00 53.91 78 LYS A C 1
ATOM 652 O O . LYS A 1 78 ? -28.907 -0.106 6.194 1.00 53.91 78 LYS A O 1
ATOM 657 N N . ALA A 1 79 ? -28.515 -1.692 7.722 1.00 50.97 79 ALA A N 1
ATOM 658 C CA . ALA A 1 79 ? -27.425 -2.333 6.981 1.00 50.97 79 ALA A CA 1
ATOM 659 C C . ALA A 1 79 ? -27.877 -3.501 6.080 1.00 50.97 79 ALA A C 1
ATOM 661 O O . ALA A 1 79 ? -27.043 -4.276 5.616 1.00 50.97 79 ALA A O 1
ATOM 662 N N . SER A 1 80 ? -29.175 -3.645 5.794 1.00 52.41 80 SER A N 1
ATOM 663 C CA . SER A 1 80 ? -29.680 -4.583 4.783 1.00 52.41 80 SER A CA 1
ATOM 664 C C . SER A 1 80 ? -29.552 -3.999 3.370 1.00 52.41 80 SER A C 1
ATOM 666 O O . SER A 1 80 ? -30.516 -3.900 2.616 1.00 52.41 80 SER A O 1
ATOM 668 N N . GLY A 1 81 ? -28.331 -3.613 2.990 1.00 57.41 81 GLY A N 1
ATOM 669 C CA . GLY A 1 81 ? -27.992 -3.502 1.574 1.00 57.41 81 GLY A CA 1
ATOM 670 C C . GLY A 1 81 ? -28.127 -4.875 0.901 1.00 57.41 81 GLY A C 1
ATOM 671 O O . GLY A 1 81 ? -28.115 -5.896 1.598 1.00 57.41 81 GLY A O 1
ATOM 672 N N . PRO A 1 82 ? -28.265 -4.937 -0.435 1.00 57.41 82 PRO A N 1
AT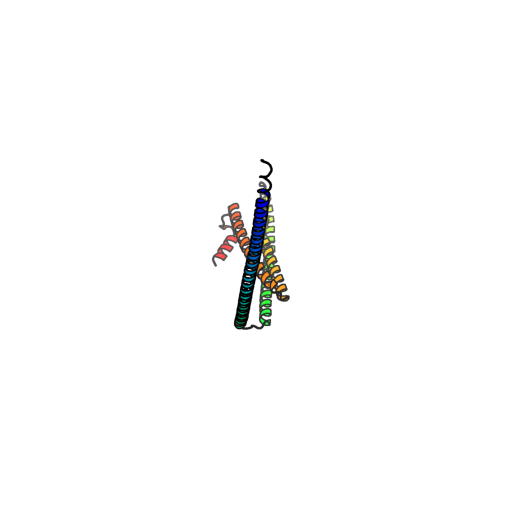OM 673 C CA . PRO A 1 82 ? -28.346 -6.203 -1.155 1.00 57.41 82 PRO A CA 1
ATOM 674 C C . PRO A 1 82 ? -27.179 -7.105 -0.736 1.00 57.41 82 PRO A C 1
ATOM 676 O O . PRO A 1 82 ? -26.017 -6.805 -1.009 1.00 57.41 82 PRO A O 1
ATOM 679 N N . GLN A 1 83 ? -27.482 -8.195 -0.026 1.00 54.22 83 GLN A N 1
ATOM 680 C CA . GLN A 1 83 ? -26.496 -9.206 0.333 1.00 54.22 83 GLN A CA 1
ATOM 681 C C . GLN A 1 83 ? -26.139 -9.967 -0.938 1.00 54.22 83 GLN A C 1
ATOM 683 O O . GLN A 1 83 ? -26.769 -10.958 -1.303 1.00 54.22 83 GLN A O 1
ATOM 688 N N . TRP A 1 84 ? -25.128 -9.472 -1.645 1.00 66.00 84 TRP A N 1
ATOM 689 C CA . TRP A 1 84 ? -24.520 -10.226 -2.726 1.00 66.00 84 TRP A CA 1
ATOM 690 C C . TRP A 1 84 ? -23.959 -11.537 -2.154 1.00 66.00 84 TRP A C 1
ATOM 692 O O . TRP A 1 84 ? -23.322 -11.521 -1.095 1.00 66.00 84 TRP A O 1
ATOM 702 N N . PRO A 1 85 ? -24.180 -12.683 -2.819 1.00 78.06 85 PRO A N 1
ATOM 703 C CA . PRO A 1 85 ? -23.708 -13.967 -2.324 1.00 78.06 85 PRO A CA 1
ATOM 704 C C . PRO A 1 85 ? -22.184 -13.931 -2.185 1.00 78.06 85 PRO A C 1
ATOM 706 O O . PRO A 1 85 ? -21.472 -13.611 -3.138 1.00 78.06 85 PRO A O 1
ATOM 709 N N . LYS A 1 86 ? -21.680 -14.278 -0.993 1.00 75.75 86 LYS A N 1
ATOM 710 C CA . LYS A 1 86 ? -20.247 -14.226 -0.643 1.00 75.75 86 LYS A CA 1
ATOM 711 C C . LYS A 1 86 ? -19.344 -14.960 -1.649 1.00 75.75 86 LYS A C 1
ATOM 713 O O . LYS A 1 86 ? -18.184 -14.588 -1.796 1.00 75.75 86 LYS A O 1
ATOM 718 N N . SER A 1 87 ? -19.861 -15.959 -2.375 1.00 78.25 87 SER A N 1
ATOM 719 C CA . SER A 1 87 ? -19.084 -16.674 -3.399 1.00 78.25 87 SER A CA 1
ATOM 720 C C . SER A 1 87 ? -18.754 -15.817 -4.626 1.00 78.25 87 SER A C 1
ATOM 722 O O . SER A 1 87 ? -17.668 -15.961 -5.182 1.00 78.25 87 SER A O 1
ATOM 724 N N . ARG A 1 88 ? -19.636 -14.886 -5.026 1.00 82.69 88 ARG A N 1
ATOM 725 C CA . ARG A 1 88 ? -19.390 -14.006 -6.182 1.00 82.69 88 ARG A CA 1
ATOM 726 C C . ARG A 1 88 ? -18.255 -13.026 -5.914 1.00 82.69 88 ARG A C 1
ATOM 728 O O . ARG A 1 88 ? -17.451 -12.788 -6.805 1.00 82.69 88 ARG A O 1
ATOM 735 N N . TRP A 1 89 ? -18.153 -12.521 -4.686 1.00 78.88 89 TRP A N 1
ATOM 736 C CA . TRP A 1 89 ? -17.048 -11.649 -4.287 1.00 78.88 89 TRP A CA 1
ATOM 737 C C . TRP A 1 89 ? -15.702 -12.361 -4.385 1.00 78.88 89 TRP A C 1
ATOM 739 O O . TRP A 1 89 ? -14.798 -11.831 -5.020 1.00 78.88 89 TRP A O 1
ATOM 749 N N . LYS A 1 90 ? -15.592 -13.594 -3.868 1.00 78.94 90 LYS A N 1
ATOM 750 C CA . LYS A 1 90 ? -14.348 -14.375 -3.973 1.00 78.94 90 LYS A CA 1
ATOM 751 C C . LYS A 1 90 ? -13.933 -14.591 -5.433 1.00 78.94 90 LYS A C 1
ATOM 753 O O . LYS A 1 90 ? -12.767 -14.403 -5.757 1.00 78.94 90 LYS A O 1
ATOM 758 N N . ALA A 1 91 ? -14.883 -14.913 -6.314 1.00 84.25 91 ALA A N 1
ATOM 759 C CA . ALA A 1 91 ? -14.605 -15.099 -7.738 1.00 84.25 91 ALA A CA 1
ATOM 760 C C . ALA A 1 91 ? -14.122 -13.808 -8.427 1.00 84.25 91 ALA A C 1
ATOM 762 O O . ALA A 1 91 ? -13.140 -13.845 -9.165 1.00 84.25 91 ALA A O 1
ATOM 763 N N . ILE A 1 92 ? -14.770 -12.668 -8.161 1.00 83.94 92 ILE A N 1
ATOM 764 C CA . ILE A 1 92 ? -14.373 -11.370 -8.730 1.00 83.94 92 ILE A CA 1
ATOM 765 C C . ILE A 1 92 ? -12.984 -10.963 -8.225 1.00 83.94 92 ILE A C 1
ATOM 767 O O . ILE A 1 92 ? -12.143 -10.555 -9.021 1.00 83.94 92 ILE A O 1
ATOM 771 N N . THR A 1 93 ? -12.713 -11.116 -6.926 1.00 79.12 93 THR A N 1
ATOM 772 C CA . THR A 1 93 ? -11.399 -10.806 -6.350 1.00 79.12 93 THR A CA 1
ATOM 773 C C . THR A 1 93 ? -10.304 -11.684 -6.953 1.00 79.12 93 THR A C 1
ATOM 775 O O . THR A 1 93 ? -9.282 -11.157 -7.376 1.00 79.12 93 THR A O 1
ATOM 778 N N . LEU A 1 94 ? -10.524 -12.998 -7.073 1.00 80.75 94 LEU A N 1
ATOM 779 C CA . LEU A 1 94 ? -9.576 -13.910 -7.725 1.00 80.75 94 LEU A CA 1
ATOM 780 C C . LEU A 1 94 ? -9.317 -13.532 -9.188 1.00 80.75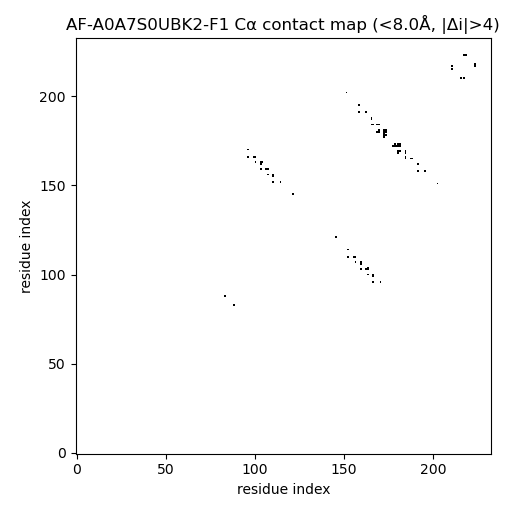 94 LEU A C 1
ATOM 782 O O . LEU A 1 94 ? -8.167 -13.543 -9.619 1.00 80.75 94 LEU A O 1
ATOM 786 N N . ALA A 1 95 ? -10.358 -13.161 -9.938 1.00 83.94 95 ALA A N 1
ATOM 787 C CA . ALA A 1 95 ? -10.213 -12.722 -11.324 1.00 83.94 95 ALA A CA 1
ATOM 788 C C . ALA A 1 95 ? -9.384 -11.431 -11.435 1.00 83.94 95 ALA A C 1
ATOM 790 O O . ALA A 1 95 ? -8.481 -11.352 -12.266 1.00 83.94 95 ALA A O 1
ATOM 791 N N . LEU A 1 96 ? -9.644 -10.446 -10.568 1.00 79.69 96 LEU A N 1
ATOM 792 C CA . LEU A 1 96 ? -8.881 -9.196 -10.521 1.00 79.69 96 LEU A CA 1
ATOM 793 C C . LEU A 1 96 ? -7.415 -9.434 -10.146 1.00 79.69 96 LEU A C 1
ATOM 795 O O . LEU A 1 96 ? -6.526 -8.881 -10.789 1.00 79.69 96 LEU A O 1
ATOM 799 N N . VAL A 1 97 ? -7.148 -10.280 -9.148 1.00 79.31 97 VAL A N 1
ATOM 800 C CA . VAL A 1 97 ? -5.774 -10.615 -8.750 1.00 79.31 97 VAL A CA 1
ATOM 801 C C . VAL A 1 97 ? -5.049 -11.357 -9.874 1.00 79.31 97 VAL A C 1
ATOM 803 O O . VAL A 1 97 ? -3.919 -11.006 -10.199 1.00 79.31 97 VAL A O 1
ATOM 806 N N . GLY A 1 98 ? -5.706 -12.320 -10.528 1.00 80.69 98 GLY A N 1
ATOM 807 C CA . GLY A 1 98 ? -5.141 -13.019 -11.683 1.00 80.69 98 GLY A CA 1
ATOM 808 C C . GLY A 1 98 ? -4.795 -12.072 -12.836 1.00 80.69 98 GLY A C 1
ATOM 809 O O . GLY A 1 98 ? -3.711 -12.168 -13.410 1.00 80.69 98 GLY A O 1
ATOM 810 N N . PHE A 1 99 ? -5.674 -11.111 -13.132 1.00 82.25 99 PHE A N 1
ATOM 811 C CA . PHE A 1 99 ? -5.428 -10.081 -14.143 1.00 82.25 99 PHE A CA 1
ATOM 812 C C . PHE A 1 99 ? -4.227 -9.190 -13.789 1.00 82.25 99 PHE A C 1
ATOM 814 O O . PHE A 1 99 ? -3.366 -8.954 -14.636 1.00 82.25 99 PHE A O 1
ATOM 821 N N . LEU A 1 100 ? -4.117 -8.752 -12.531 1.00 77.38 100 LEU A N 1
ATOM 822 C CA . LEU A 1 100 ? -2.971 -7.970 -12.057 1.00 77.38 100 LEU A CA 1
ATOM 823 C C . LEU A 1 100 ? -1.657 -8.757 -12.141 1.00 77.38 100 LEU A C 1
ATOM 825 O O . LEU A 1 100 ? -0.647 -8.205 -12.574 1.00 77.38 100 LEU A O 1
ATOM 829 N N . CYS A 1 101 ? -1.666 -10.047 -11.794 1.00 78.69 101 CYS A N 1
ATOM 830 C CA . CYS A 1 101 ? -0.497 -10.910 -11.962 1.00 78.69 101 CYS A CA 1
ATOM 831 C C . CYS A 1 101 ? -0.091 -11.044 -13.435 1.00 78.69 101 CYS A C 1
ATOM 833 O O . CYS A 1 101 ? 1.096 -10.978 -13.743 1.00 78.69 101 CYS A O 1
ATOM 835 N N . ALA A 1 102 ? -1.052 -11.192 -14.351 1.00 80.94 102 ALA A N 1
ATOM 836 C CA . ALA A 1 102 ? -0.764 -11.269 -15.782 1.00 80.94 102 ALA A CA 1
ATOM 837 C C . ALA A 1 102 ? -0.119 -9.975 -16.308 1.00 80.94 102 ALA A C 1
ATOM 839 O O . ALA A 1 102 ? 0.869 -10.040 -17.038 1.00 80.94 102 ALA A O 1
ATOM 840 N N . ILE A 1 103 ? -0.621 -8.807 -15.887 1.00 80.25 103 ILE A N 1
ATOM 841 C CA . ILE A 1 103 ? -0.013 -7.511 -16.225 1.00 80.25 103 ILE A CA 1
ATOM 842 C C . ILE A 1 103 ? 1.407 -7.413 -15.666 1.00 80.25 103 ILE A C 1
ATOM 844 O O . ILE A 1 103 ? 2.309 -7.012 -16.395 1.00 80.25 103 ILE A O 1
ATOM 848 N N . ALA A 1 104 ? 1.618 -7.791 -14.402 1.00 78.00 104 ALA A N 1
ATOM 849 C CA . ALA A 1 104 ? 2.931 -7.723 -13.764 1.00 78.00 104 ALA A CA 1
ATOM 850 C C . ALA A 1 104 ? 3.961 -8.635 -14.452 1.00 78.00 104 ALA A C 1
ATOM 852 O O . ALA A 1 104 ? 5.100 -8.239 -14.674 1.00 78.00 104 ALA A O 1
ATOM 853 N N . LEU A 1 105 ? 3.570 -9.850 -14.842 1.00 81.19 105 LEU A N 1
ATOM 854 C CA . LEU A 1 105 ? 4.454 -10.748 -15.589 1.00 81.19 105 LEU A CA 1
ATOM 855 C C . LEU A 1 105 ? 4.730 -10.226 -17.005 1.00 81.19 105 LEU A C 1
ATOM 857 O O . LEU A 1 105 ? 5.864 -10.301 -17.477 1.00 81.19 105 LEU A O 1
ATOM 861 N N . GLY A 1 106 ? 3.718 -9.658 -17.664 1.00 79.94 106 GLY A N 1
ATOM 862 C CA . GLY A 1 106 ? 3.875 -9.026 -18.972 1.00 79.94 106 GLY A CA 1
ATOM 863 C C . GLY A 1 106 ? 4.823 -7.827 -18.931 1.00 79.94 106 GLY A C 1
ATOM 864 O O . GLY A 1 106 ? 5.693 -7.705 -19.791 1.00 79.94 106 GLY A O 1
ATOM 865 N N . SER A 1 107 ? 4.711 -6.974 -17.909 1.00 77.12 107 SER A N 1
ATOM 866 C CA . SER A 1 107 ? 5.596 -5.819 -17.746 1.00 77.12 107 SER A CA 1
ATOM 867 C C . SER A 1 107 ? 7.034 -6.235 -17.453 1.00 77.12 107 SER A C 1
ATOM 869 O O . SER A 1 107 ? 7.940 -5.637 -18.026 1.00 77.12 107 SER A O 1
ATOM 871 N N . ILE A 1 108 ? 7.256 -7.289 -16.658 1.00 79.56 108 ILE A N 1
ATOM 872 C CA . ILE A 1 108 ? 8.591 -7.874 -16.451 1.00 79.56 108 ILE A CA 1
ATOM 873 C C . ILE A 1 108 ? 9.164 -8.387 -17.776 1.00 79.56 108 ILE A C 1
ATOM 875 O O . ILE A 1 108 ? 10.297 -8.057 -18.108 1.00 79.56 108 ILE A O 1
ATOM 879 N N . GLY A 1 109 ? 8.387 -9.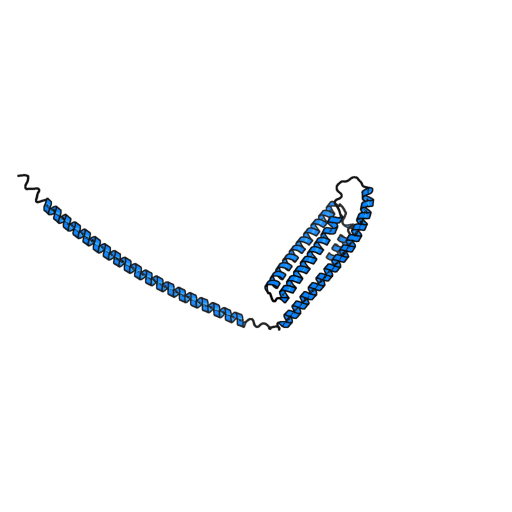138 -18.562 1.00 82.12 109 GLY A N 1
ATOM 880 C CA . GLY A 1 109 ? 8.846 -9.659 -19.854 1.00 82.12 109 GLY A CA 1
ATOM 881 C C . GLY A 1 109 ? 9.241 -8.552 -20.835 1.00 82.12 109 GLY A C 1
ATOM 882 O O . GLY A 1 109 ? 10.298 -8.626 -21.462 1.00 82.12 109 GLY A O 1
ATOM 883 N N . ILE A 1 110 ? 8.434 -7.489 -20.917 1.00 78.56 110 ILE A N 1
ATOM 884 C CA . ILE A 1 110 ? 8.763 -6.299 -21.709 1.00 78.56 110 ILE A CA 1
ATOM 885 C C . ILE A 1 110 ? 10.038 -5.649 -21.154 1.00 78.56 110 ILE A C 1
ATOM 887 O O . ILE A 1 110 ? 10.968 -5.412 -21.917 1.00 78.56 110 ILE A O 1
ATOM 891 N N . ALA A 1 111 ? 10.139 -5.425 -19.841 1.00 75.81 111 ALA A N 1
ATOM 892 C CA . ALA A 1 111 ? 11.326 -4.839 -19.212 1.00 75.81 111 ALA A CA 1
ATOM 893 C C . ALA A 1 111 ? 12.611 -5.602 -19.560 1.00 75.81 111 ALA A C 1
ATOM 895 O O . ALA A 1 111 ? 13.611 -4.987 -19.920 1.00 75.81 111 ALA A O 1
ATOM 896 N N . SER A 1 112 ? 12.571 -6.935 -19.478 1.00 79.69 112 SER A N 1
ATOM 897 C CA . SER A 1 112 ? 13.695 -7.808 -19.813 1.00 79.69 112 SER A CA 1
ATOM 898 C C . SER A 1 112 ? 14.093 -7.683 -21.282 1.00 79.69 112 SER A C 1
ATOM 900 O O . SER A 1 112 ? 15.275 -7.544 -21.578 1.00 79.69 112 SER A O 1
ATOM 902 N N . PHE A 1 113 ? 13.121 -7.641 -22.197 1.00 82.00 113 PHE A N 1
ATOM 903 C CA . PHE A 1 113 ? 13.396 -7.422 -23.618 1.00 82.00 113 PHE A CA 1
ATOM 904 C C . PHE A 1 113 ? 14.070 -6.064 -23.877 1.00 82.00 113 PHE A C 1
ATOM 906 O O . PHE A 1 113 ? 15.051 -5.982 -24.617 1.00 82.00 113 PHE A O 1
ATOM 913 N N . TRP A 1 114 ? 13.582 -4.995 -23.239 1.00 78.56 114 TRP A N 1
ATOM 914 C CA . TRP A 1 114 ? 14.195 -3.668 -23.345 1.00 78.56 114 TRP A CA 1
ATOM 915 C C . TRP A 1 114 ? 15.601 -3.635 -22.739 1.00 78.56 114 TRP A C 1
ATOM 917 O O . TRP A 1 114 ? 16.494 -3.039 -23.334 1.00 78.56 114 TRP A O 1
ATOM 927 N N . LEU A 1 115 ? 15.820 -4.302 -21.603 1.00 77.00 115 LEU A N 1
ATOM 928 C CA . LEU A 1 115 ? 17.139 -4.462 -20.985 1.00 77.00 115 LEU A CA 1
ATOM 929 C C . LEU A 1 115 ? 18.132 -5.119 -21.939 1.00 77.00 115 LEU A C 1
ATOM 931 O O . LEU A 1 115 ? 19.225 -4.593 -22.124 1.00 77.00 115 LEU A O 1
ATOM 935 N N . ASP A 1 116 ? 17.752 -6.227 -22.571 1.00 83.19 116 ASP A N 1
ATOM 936 C CA . ASP A 1 116 ? 18.613 -6.918 -23.531 1.00 83.19 116 ASP A CA 1
ATOM 937 C C . ASP A 1 116 ? 18.917 -6.035 -24.745 1.00 83.19 116 ASP A C 1
ATOM 939 O O . ASP A 1 116 ? 20.072 -5.926 -25.162 1.00 83.19 116 ASP A O 1
ATOM 943 N N . SER A 1 117 ? 17.905 -5.336 -25.267 1.00 78.44 117 SER A N 1
ATOM 944 C CA . SER A 1 117 ? 18.075 -4.427 -26.402 1.00 78.44 117 SER A CA 1
ATOM 945 C C . SER A 1 117 ? 18.983 -3.238 -26.065 1.00 78.44 117 SER A C 1
ATOM 947 O O . SER A 1 117 ? 19.806 -2.837 -26.889 1.00 78.44 117 SER A O 1
ATOM 949 N N . ILE A 1 118 ? 18.871 -2.684 -24.855 1.00 76.56 118 ILE A N 1
ATOM 950 C CA . ILE A 1 118 ? 19.709 -1.573 -24.390 1.00 76.56 118 ILE A CA 1
ATOM 951 C C . ILE A 1 118 ? 21.124 -2.058 -24.082 1.00 76.56 118 ILE A C 1
ATOM 953 O O . ILE A 1 118 ? 22.078 -1.386 -24.454 1.00 76.56 118 ILE A O 1
ATOM 957 N N . ASN A 1 119 ? 21.287 -3.235 -23.480 1.00 79.38 119 ASN A N 1
ATOM 958 C CA . ASN A 1 119 ? 22.601 -3.834 -23.250 1.00 79.38 119 ASN A CA 1
ATOM 959 C C . ASN A 1 119 ? 23.333 -4.108 -24.570 1.00 79.38 119 ASN A C 1
ATOM 961 O O . ASN A 1 119 ? 24.534 -3.862 -24.667 1.00 79.38 119 ASN A O 1
ATOM 965 N N . ALA A 1 120 ? 22.624 -4.572 -25.602 1.00 83.56 120 ALA A N 1
ATOM 966 C CA . ALA A 1 120 ? 23.192 -4.737 -26.937 1.00 83.56 120 ALA A CA 1
ATOM 967 C C . ALA A 1 120 ? 23.617 -3.390 -27.549 1.00 83.56 120 ALA A C 1
ATOM 969 O O . ALA A 1 120 ? 24.730 -3.275 -28.065 1.00 83.56 120 ALA A O 1
ATOM 970 N N . ALA A 1 121 ? 22.774 -2.357 -27.437 1.00 75.81 121 ALA A N 1
ATOM 971 C CA . ALA A 1 121 ? 23.100 -1.010 -27.906 1.00 75.81 121 ALA A CA 1
ATOM 972 C C . ALA A 1 121 ? 24.286 -0.395 -27.144 1.00 75.81 121 ALA A C 1
ATOM 974 O O . ALA A 1 121 ? 25.167 0.200 -27.759 1.00 75.81 121 ALA A O 1
ATOM 975 N N . LEU A 1 122 ? 24.347 -0.581 -25.823 1.00 75.81 122 LEU A N 1
ATOM 976 C CA . LEU A 1 122 ? 25.447 -0.115 -24.981 1.00 75.81 122 LEU A CA 1
ATOM 977 C C . LEU A 1 122 ? 26.762 -0.790 -25.345 1.00 75.81 122 LEU A C 1
ATOM 979 O O . LEU A 1 122 ? 27.757 -0.089 -25.445 1.00 75.81 122 LEU A O 1
ATOM 983 N N . ARG A 1 123 ? 26.772 -2.103 -25.610 1.00 82.25 123 ARG A N 1
ATOM 984 C CA . ARG A 1 123 ? 27.980 -2.798 -26.089 1.00 82.25 123 ARG A CA 1
ATOM 985 C C . ARG A 1 123 ? 28.467 -2.235 -27.422 1.00 82.25 123 ARG A C 1
ATOM 987 O O . ARG A 1 123 ? 29.649 -1.957 -27.568 1.00 82.25 123 ARG A O 1
ATOM 994 N N . SER A 1 124 ? 27.553 -2.003 -28.367 1.00 81.31 124 SER A N 1
ATOM 995 C CA . SER A 1 124 ? 27.897 -1.388 -29.657 1.00 81.31 124 SER A CA 1
ATOM 996 C C . SER A 1 124 ? 28.426 0.045 -29.496 1.00 81.31 124 SER A C 1
ATOM 998 O O . SER A 1 124 ? 29.358 0.458 -30.193 1.00 81.31 124 SER A O 1
ATOM 1000 N N . PHE A 1 125 ? 27.862 0.803 -28.553 1.00 76.38 125 PHE A N 1
ATOM 1001 C CA . PHE A 1 125 ? 28.332 2.145 -28.232 1.00 76.38 125 PHE A CA 1
ATOM 1002 C C . PHE A 1 125 ? 29.688 2.124 -27.523 1.00 76.38 125 PHE A C 1
ATOM 1004 O O . PHE A 1 125 ? 30.541 2.939 -27.841 1.00 76.38 125 PHE A O 1
ATOM 1011 N N . GLU A 1 126 ? 29.915 1.186 -26.606 1.00 78.81 126 GLU A N 1
ATOM 1012 C CA . GLU A 1 126 ? 31.178 1.014 -25.888 1.00 78.81 126 GLU A CA 1
ATOM 1013 C C . GLU A 1 126 ? 32.316 0.663 -26.851 1.00 78.81 126 GLU A C 1
ATOM 1015 O O . GLU A 1 126 ? 33.380 1.265 -26.760 1.00 78.81 126 GLU A O 1
ATOM 1020 N N . GLU A 1 127 ? 32.074 -0.200 -27.842 1.00 83.19 127 GLU A N 1
ATOM 1021 C CA . GLU A 1 127 ? 33.029 -0.458 -28.930 1.00 83.19 127 GLU A CA 1
ATOM 1022 C C . GLU A 1 127 ? 33.315 0.808 -29.757 1.00 83.19 127 GLU A C 1
ATOM 1024 O O . GLU A 1 127 ? 34.470 1.110 -30.061 1.00 83.19 127 GLU A O 1
ATOM 1029 N N . SER A 1 128 ? 32.280 1.594 -30.072 1.00 79.00 128 SER A N 1
ATOM 1030 C CA . SER A 1 128 ? 32.428 2.841 -30.841 1.00 79.00 128 SER A CA 1
ATOM 1031 C C . SER A 1 128 ? 33.177 3.928 -30.060 1.00 79.00 128 SER A C 1
ATOM 1033 O O . SER A 1 128 ? 34.022 4.629 -30.616 1.00 79.00 128 SER A O 1
ATOM 1035 N N . VAL A 1 129 ? 32.892 4.066 -28.763 1.00 70.69 129 VAL A N 1
ATOM 1036 C CA . VAL A 1 129 ? 33.561 5.017 -27.869 1.00 70.69 129 VAL A CA 1
ATOM 1037 C C . VAL A 1 129 ? 34.976 4.566 -27.564 1.00 70.69 129 VAL A C 1
ATOM 1039 O O . VAL A 1 129 ? 35.851 5.416 -27.536 1.00 70.69 129 VAL A O 1
ATOM 1042 N N . ALA A 1 130 ? 35.239 3.272 -27.377 1.00 76.75 130 ALA A N 1
ATOM 1043 C CA . ALA A 1 130 ? 36.596 2.770 -27.180 1.00 76.75 130 ALA A CA 1
ATOM 1044 C C . ALA A 1 130 ? 37.500 3.152 -28.362 1.00 76.75 130 ALA A C 1
ATOM 1046 O O . ALA A 1 130 ? 38.602 3.651 -28.143 1.00 76.75 130 ALA A O 1
ATOM 1047 N N . LEU A 1 131 ? 36.990 3.024 -29.594 1.00 77.12 131 LEU A N 1
ATOM 1048 C CA . LEU A 1 131 ? 37.685 3.470 -30.804 1.00 77.12 131 LEU A CA 1
ATOM 1049 C C . LEU A 1 131 ? 37.905 4.994 -30.831 1.00 77.12 131 LEU A C 1
ATOM 1051 O O . LEU A 1 131 ? 38.992 5.445 -31.172 1.00 77.12 131 LEU A O 1
ATOM 1055 N N . HIS A 1 132 ? 36.911 5.800 -30.440 1.00 70.06 132 HIS A N 1
ATOM 1056 C CA . HIS A 1 132 ? 37.033 7.269 -30.416 1.00 70.06 132 HIS A CA 1
ATOM 1057 C C . HIS A 1 132 ? 37.883 7.813 -29.251 1.00 70.06 132 HIS A C 1
ATOM 1059 O O . HIS A 1 132 ? 38.583 8.811 -29.401 1.00 70.06 132 HIS A O 1
ATOM 1065 N N . CYS A 1 133 ? 37.843 7.186 -28.076 1.00 65.62 133 CYS A N 1
ATOM 1066 C CA . CYS A 1 133 ? 38.621 7.591 -26.904 1.00 65.62 133 CYS A CA 1
ATOM 1067 C C . CYS A 1 133 ? 40.108 7.271 -27.060 1.00 65.62 133 CYS A C 1
ATOM 1069 O O . CYS A 1 133 ? 40.933 7.971 -26.475 1.00 65.62 133 CYS A O 1
ATOM 1071 N N . GLU A 1 134 ? 40.467 6.252 -27.846 1.00 70.19 134 GLU A N 1
ATOM 1072 C CA . GLU A 1 134 ? 41.868 6.010 -28.197 1.00 70.19 134 GLU A CA 1
ATOM 1073 C C . GLU A 1 134 ? 42.456 7.187 -29.002 1.00 70.19 134 GLU A C 1
ATOM 1075 O O . GLU A 1 134 ? 43.636 7.507 -28.860 1.00 70.19 134 GLU A O 1
ATOM 1080 N N . GLU A 1 135 ? 41.607 7.893 -29.756 1.00 66.81 135 GLU A N 1
ATOM 1081 C CA . GLU A 1 135 ? 41.964 9.059 -30.569 1.00 66.81 135 GLU A CA 1
ATOM 1082 C C . GLU A 1 135 ? 41.965 10.383 -29.769 1.00 66.81 135 GLU A C 1
ATOM 1084 O O . GLU A 1 135 ? 42.711 11.307 -30.092 1.00 66.81 135 GLU A O 1
ATOM 1089 N N . VAL A 1 136 ? 41.202 10.470 -28.670 1.00 59.22 136 VAL A N 1
ATOM 1090 C CA . VAL A 1 136 ? 41.047 11.675 -27.824 1.00 59.22 136 VAL A CA 1
ATOM 1091 C C . VAL A 1 136 ? 41.570 11.406 -26.402 1.00 59.22 136 VAL A C 1
ATOM 1093 O O . VAL A 1 136 ? 40.827 11.377 -25.423 1.00 59.22 136 VAL A O 1
ATOM 1096 N N . ARG A 1 137 ? 42.875 11.151 -26.267 1.00 46.41 137 ARG A N 1
ATOM 1097 C CA . ARG A 1 137 ? 43.487 10.581 -25.047 1.00 46.41 137 ARG A CA 1
ATOM 1098 C C . ARG A 1 137 ? 43.854 11.570 -23.920 1.00 46.41 137 ARG A C 1
ATOM 1100 O O . ARG A 1 137 ? 44.635 11.217 -23.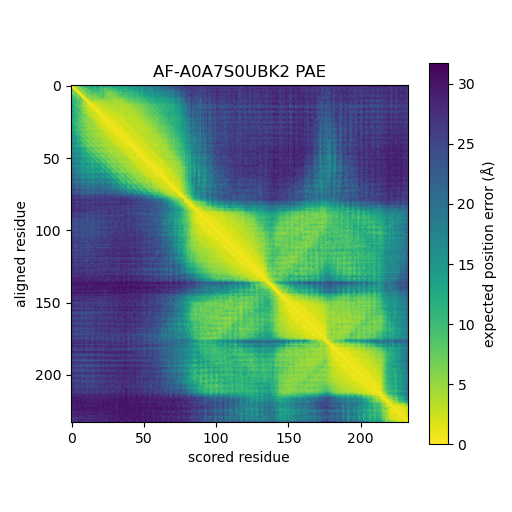041 1.00 46.41 137 ARG A O 1
ATOM 1107 N N . GLU A 1 138 ? 43.316 12.785 -23.866 1.00 51.41 138 GLU A N 1
ATOM 1108 C CA . GLU A 1 138 ? 43.736 13.769 -22.846 1.00 51.41 138 GLU A CA 1
ATOM 1109 C C . GLU A 1 138 ? 42.559 14.357 -22.055 1.00 51.41 138 GLU A C 1
ATOM 1111 O O . GLU A 1 138 ? 42.163 15.503 -22.240 1.00 51.41 138 GLU A O 1
ATOM 1116 N N . GLY A 1 139 ? 41.987 13.580 -21.129 1.00 53.94 139 GLY A N 1
ATOM 1117 C CA . GLY A 1 139 ? 41.003 14.115 -20.183 1.00 53.94 139 GLY A CA 1
ATOM 1118 C C . GLY A 1 139 ? 40.559 13.124 -19.096 1.00 53.94 139 GLY A C 1
ATOM 1119 O O . GLY A 1 139 ? 39.920 12.127 -19.422 1.00 53.94 139 GLY A O 1
ATOM 1120 N N . PRO A 1 140 ? 40.819 13.381 -17.798 1.00 52.12 140 PRO A N 1
ATOM 1121 C CA . PRO A 1 140 ? 40.562 12.430 -16.706 1.00 52.12 140 PRO A CA 1
ATOM 1122 C C . PRO A 1 140 ? 39.092 12.301 -16.245 1.00 52.12 140 PRO A C 1
ATOM 1124 O O . PRO A 1 140 ? 38.837 11.628 -15.253 1.00 52.12 140 PRO A O 1
ATOM 1127 N N . ASN A 1 141 ? 38.114 12.893 -16.943 1.00 54.47 141 ASN A N 1
ATOM 1128 C CA . ASN A 1 141 ? 36.723 12.985 -16.466 1.00 54.47 141 ASN A CA 1
ATOM 1129 C C . ASN A 1 141 ? 35.685 12.382 -17.429 1.00 54.47 141 ASN A C 1
ATOM 1131 O O . ASN A 1 141 ? 34.568 12.887 -17.530 1.00 54.47 141 ASN A O 1
ATOM 1135 N N . CYS A 1 142 ? 36.012 11.290 -18.123 1.00 55.47 142 CYS A N 1
ATOM 1136 C CA . CYS A 1 142 ? 34.984 10.492 -18.796 1.00 55.47 142 CYS A CA 1
ATOM 1137 C C . CYS A 1 142 ? 34.215 9.680 -17.745 1.00 55.47 142 CYS A C 1
ATOM 1139 O O . CYS A 1 142 ? 34.481 8.503 -17.513 1.00 55.47 142 CYS A O 1
ATOM 1141 N N . VAL A 1 143 ? 33.280 10.341 -17.058 1.00 55.34 143 VAL A N 1
ATOM 1142 C CA . VAL A 1 143 ? 32.260 9.666 -16.252 1.00 55.34 143 VAL A CA 1
ATOM 1143 C C . VAL A 1 143 ? 31.562 8.647 -17.151 1.00 55.34 143 VAL A C 1
ATOM 1145 O O . VAL A 1 143 ? 31.213 8.952 -18.291 1.00 55.34 143 VAL A O 1
ATOM 1148 N N . SER A 1 144 ? 31.392 7.424 -16.653 1.00 60.06 144 SER A N 1
ATOM 1149 C CA . SER A 1 144 ? 30.842 6.297 -17.400 1.00 60.06 144 SER A CA 1
ATOM 1150 C C . SER A 1 144 ? 29.370 6.539 -17.753 1.00 60.06 144 SER A C 1
ATOM 1152 O O . SER A 1 144 ? 28.462 6.123 -17.038 1.00 60.06 144 SER A O 1
ATOM 1154 N N . ILE A 1 145 ? 29.143 7.197 -18.895 1.00 65.12 145 ILE A N 1
ATOM 1155 C CA . ILE A 1 145 ? 27.867 7.337 -19.621 1.00 65.12 145 ILE A CA 1
ATOM 1156 C C . ILE A 1 145 ? 26.954 6.093 -19.491 1.00 65.12 145 ILE A C 1
ATOM 1158 O O . ILE A 1 145 ? 25.764 6.278 -19.216 1.00 65.12 145 ILE A O 1
ATOM 1162 N N . PRO A 1 146 ? 27.454 4.838 -19.590 1.00 67.44 146 PRO A N 1
ATOM 1163 C CA . PRO A 1 146 ? 26.627 3.647 -19.373 1.00 67.44 146 PRO A CA 1
ATOM 1164 C C . PRO A 1 146 ? 25.903 3.600 -18.017 1.00 67.44 146 PRO A C 1
ATOM 1166 O O . PRO A 1 146 ? 24.756 3.167 -17.956 1.00 67.44 146 PRO A O 1
ATOM 1169 N N . THR A 1 147 ? 26.511 4.081 -16.931 1.00 68.00 147 THR A N 1
ATOM 1170 C CA . THR A 1 147 ? 25.915 4.014 -15.585 1.00 68.00 147 THR A CA 1
ATOM 1171 C C . THR A 1 147 ? 24.658 4.880 -15.475 1.00 68.00 147 THR A C 1
ATOM 1173 O O . THR A 1 147 ? 23.665 4.474 -14.873 1.00 68.00 147 THR A O 1
ATOM 1176 N N . ILE A 1 148 ? 24.678 6.060 -16.099 1.00 69.94 148 ILE A N 1
ATOM 1177 C CA . ILE A 1 148 ? 23.557 7.007 -16.092 1.00 69.94 148 ILE A CA 1
ATOM 1178 C C . ILE A 1 148 ? 22.420 6.498 -16.984 1.00 69.94 148 ILE A C 1
ATOM 1180 O O . ILE A 1 148 ? 21.256 6.563 -16.594 1.00 69.94 148 ILE A O 1
ATOM 1184 N N . ALA A 1 149 ? 22.750 5.928 -18.147 1.00 71.25 149 ALA A N 1
ATOM 1185 C CA . ALA A 1 149 ? 21.762 5.365 -19.067 1.00 71.25 149 ALA A CA 1
ATOM 1186 C C . ALA A 1 149 ? 21.048 4.126 -18.495 1.00 71.25 149 ALA A C 1
ATOM 1188 O O . ALA A 1 149 ? 19.873 3.899 -18.780 1.00 71.25 149 ALA A O 1
ATOM 1189 N N . LEU A 1 150 ? 21.739 3.334 -17.669 1.00 72.19 150 LEU A N 1
ATOM 1190 C CA . LEU A 1 150 ? 21.187 2.116 -17.073 1.00 72.19 150 LEU A CA 1
ATOM 1191 C C . LEU A 1 150 ? 20.325 2.368 -15.826 1.00 72.19 150 LEU A C 1
ATOM 1193 O O . LEU A 1 150 ? 19.470 1.545 -15.490 1.00 72.19 150 LEU A O 1
ATOM 1197 N N . PHE A 1 151 ? 20.517 3.495 -15.136 1.00 77.06 151 PHE A N 1
ATOM 1198 C CA . PHE A 1 151 ? 19.839 3.791 -13.871 1.00 77.06 151 PHE A CA 1
ATOM 1199 C C . PHE A 1 151 ? 18.294 3.765 -13.946 1.00 77.06 151 PHE A C 1
ATOM 1201 O O . PHE A 1 151 ? 17.678 3.106 -13.100 1.00 77.06 151 PHE A O 1
ATOM 1208 N N . PRO A 1 152 ? 17.632 4.380 -14.952 1.00 72.38 152 PRO A N 1
ATOM 1209 C CA . PRO A 1 152 ? 16.172 4.340 -15.068 1.00 72.38 152 PRO A CA 1
ATOM 1210 C C . PRO A 1 152 ? 15.632 2.917 -15.232 1.00 72.38 152 PRO A C 1
ATOM 1212 O O . PRO A 1 152 ? 14.561 2.587 -14.725 1.00 72.38 152 PRO A O 1
ATOM 1215 N N . ILE A 1 153 ? 16.396 2.060 -15.909 1.00 73.12 153 ILE A N 1
ATOM 1216 C CA . ILE A 1 153 ? 15.997 0.693 -16.230 1.00 73.12 153 ILE A CA 1
ATOM 1217 C C . ILE A 1 153 ? 16.086 -0.192 -14.986 1.00 73.12 153 ILE A C 1
ATOM 1219 O O . ILE A 1 153 ? 15.140 -0.913 -14.670 1.00 73.12 153 ILE A O 1
ATOM 1223 N N . TYR A 1 154 ? 17.189 -0.099 -14.236 1.00 77.00 154 TYR A N 1
ATOM 1224 C CA . TYR A 1 154 ? 17.329 -0.814 -12.966 1.00 77.00 154 TYR A CA 1
ATOM 1225 C C . TYR A 1 154 ? 16.265 -0.391 -11.955 1.00 77.00 154 TYR A C 1
ATOM 1227 O O . TYR A 1 154 ? 15.708 -1.242 -11.261 1.00 77.00 154 TYR A O 1
ATOM 1235 N N . SER A 1 155 ? 15.938 0.901 -11.906 1.00 78.50 155 SER A N 1
ATOM 1236 C CA . SER A 1 155 ? 14.854 1.392 -11.058 1.00 78.50 155 SER A CA 1
ATOM 1237 C C . SER A 1 155 ? 13.491 0.839 -11.480 1.00 78.50 155 SER A C 1
ATOM 1239 O O . SER A 1 155 ? 12.740 0.340 -10.640 1.00 78.50 155 SER A O 1
ATOM 1241 N N . PHE A 1 156 ? 13.190 0.834 -12.783 1.00 74.19 156 PHE A N 1
ATOM 1242 C CA . PHE A 1 156 ? 11.958 0.240 -13.301 1.00 74.19 156 PHE A CA 1
ATOM 1243 C C . PHE A 1 156 ? 11.842 -1.249 -12.949 1.00 74.19 156 PHE A C 1
ATOM 1245 O O . PHE A 1 156 ? 10.787 -1.704 -12.507 1.00 74.19 156 PHE A O 1
ATOM 1252 N N . MET A 1 157 ? 12.936 -2.002 -13.075 1.00 75.81 157 MET A N 1
ATOM 1253 C CA . MET A 1 157 ? 12.975 -3.417 -12.708 1.00 75.81 157 MET A CA 1
ATOM 1254 C C . MET A 1 157 ? 12.756 -3.624 -11.202 1.00 75.81 157 MET A C 1
ATOM 1256 O O . MET A 1 157 ? 11.958 -4.474 -10.809 1.00 75.81 157 MET A O 1
ATOM 1260 N N . ALA A 1 158 ? 13.405 -2.823 -10.352 1.00 78.31 158 ALA A N 1
ATOM 1261 C CA . ALA A 1 158 ? 13.194 -2.869 -8.906 1.00 78.31 158 ALA A CA 1
ATOM 1262 C C . ALA A 1 158 ? 11.729 -2.575 -8.533 1.00 78.31 158 ALA A C 1
ATOM 1264 O O . ALA A 1 158 ? 11.147 -3.268 -7.693 1.00 78.31 158 ALA A O 1
ATOM 1265 N N . TRP A 1 159 ? 11.108 -1.599 -9.199 1.00 78.38 159 TRP A N 1
ATOM 1266 C CA . TRP A 1 159 ? 9.697 -1.263 -9.019 1.00 78.38 159 TRP A CA 1
ATOM 1267 C C . TRP A 1 159 ? 8.760 -2.396 -9.463 1.00 78.38 159 TRP A C 1
ATOM 1269 O O . TRP A 1 159 ? 7.850 -2.769 -8.719 1.00 78.38 159 TRP A O 1
ATOM 1279 N N . ALA A 1 160 ? 9.013 -3.006 -10.625 1.00 76.31 160 ALA A N 1
ATOM 1280 C CA . ALA A 1 160 ? 8.241 -4.149 -11.110 1.00 76.31 160 ALA A CA 1
ATOM 1281 C C . ALA A 1 160 ? 8.313 -5.339 -10.134 1.00 76.31 160 ALA A C 1
ATOM 1283 O O . ALA A 1 160 ? 7.289 -5.947 -9.815 1.00 76.31 160 ALA A O 1
ATOM 1284 N N . CYS A 1 161 ? 9.498 -5.621 -9.581 1.00 78.31 161 CYS A N 1
ATOM 1285 C CA . CYS A 1 161 ? 9.678 -6.633 -8.540 1.00 78.31 161 CYS A CA 1
ATOM 1286 C C . CYS A 1 161 ? 8.876 -6.309 -7.269 1.00 78.31 161 CYS A C 1
ATOM 1288 O O . CYS A 1 161 ? 8.225 -7.192 -6.708 1.00 78.31 161 CYS A O 1
ATOM 1290 N N . ALA A 1 162 ? 8.874 -5.051 -6.822 1.00 79.25 162 ALA A N 1
ATOM 1291 C CA . ALA A 1 162 ? 8.115 -4.637 -5.643 1.00 79.25 162 ALA A CA 1
ATOM 1292 C C . ALA A 1 162 ? 6.596 -4.803 -5.840 1.00 79.25 162 ALA A C 1
ATOM 1294 O O . ALA A 1 162 ? 5.899 -5.277 -4.938 1.00 79.25 162 ALA A O 1
ATOM 1295 N N . LEU A 1 163 ? 6.081 -4.490 -7.033 1.00 76.69 163 LEU A N 1
ATOM 1296 C CA . LEU A 1 163 ? 4.682 -4.744 -7.388 1.00 76.69 163 LEU A CA 1
ATOM 1297 C C . LEU A 1 163 ? 4.340 -6.235 -7.418 1.00 76.69 163 LEU A C 1
ATOM 1299 O O . LEU A 1 163 ? 3.280 -6.632 -6.922 1.00 76.69 163 LEU A O 1
ATOM 1303 N N . ALA A 1 164 ? 5.226 -7.066 -7.967 1.00 77.06 164 ALA A N 1
ATOM 1304 C CA . ALA A 1 164 ? 5.042 -8.514 -7.986 1.00 77.06 164 ALA A CA 1
ATOM 1305 C C . ALA A 1 164 ? 4.969 -9.086 -6.558 1.00 77.06 164 ALA A C 1
ATOM 1307 O O . ALA A 1 164 ? 4.072 -9.861 -6.235 1.00 77.06 164 ALA A O 1
ATOM 1308 N N . ILE A 1 165 ? 5.849 -8.643 -5.658 1.00 80.38 165 ILE A N 1
ATOM 1309 C CA . ILE A 1 165 ? 5.818 -9.062 -4.249 1.00 80.38 165 ILE A CA 1
ATOM 1310 C C . ILE A 1 165 ? 4.522 -8.596 -3.568 1.00 80.38 165 ILE A C 1
ATOM 1312 O O . ILE A 1 165 ? 3.868 -9.384 -2.886 1.00 80.38 165 ILE A O 1
ATOM 1316 N N . SER A 1 166 ? 4.111 -7.343 -3.786 1.00 79.94 166 SER A N 1
ATOM 1317 C CA . SER A 1 166 ? 2.874 -6.790 -3.215 1.00 79.94 166 SER A CA 1
ATOM 1318 C C . SER A 1 166 ? 1.626 -7.568 -3.663 1.00 79.94 166 SER A C 1
ATOM 1320 O O . SER A 1 166 ? 0.766 -7.919 -2.849 1.00 79.94 166 SER A O 1
ATOM 1322 N N . THR A 1 167 ? 1.549 -7.925 -4.948 1.00 77.00 167 THR A N 1
ATOM 1323 C CA . THR A 1 167 ? 0.448 -8.742 -5.485 1.00 77.00 167 THR A CA 1
ATOM 1324 C C . THR A 1 167 ? 0.447 -10.160 -4.913 1.00 77.00 167 THR A C 1
ATOM 1326 O O . THR A 1 167 ? -0.620 -10.650 -4.544 1.00 77.00 167 THR A O 1
ATOM 1329 N N . ILE A 1 168 ? 1.614 -10.791 -4.731 1.00 80.00 168 ILE A N 1
ATOM 1330 C CA . ILE A 1 168 ? 1.726 -12.104 -4.070 1.00 80.00 168 ILE A CA 1
ATOM 1331 C C . ILE A 1 168 ? 1.245 -12.038 -2.615 1.00 80.00 168 ILE A C 1
ATOM 1333 O O . ILE A 1 168 ? 0.442 -12.875 -2.205 1.00 80.00 168 ILE A O 1
ATOM 1337 N N . ILE A 1 169 ? 1.682 -11.043 -1.835 1.00 79.69 169 ILE A N 1
ATOM 1338 C CA . ILE A 1 169 ? 1.254 -10.868 -0.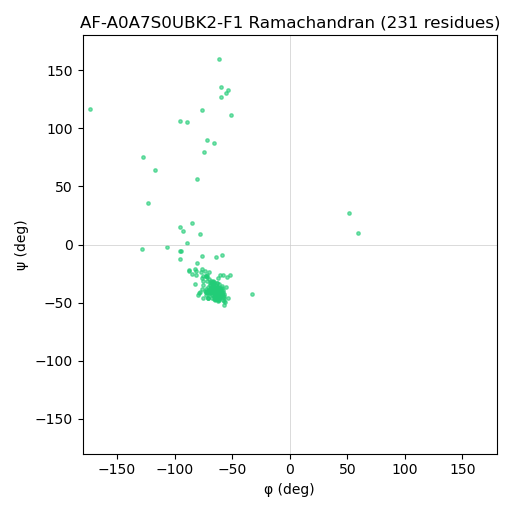433 1.00 79.69 169 ILE A CA 1
ATOM 1339 C C . ILE A 1 169 ? -0.268 -10.716 -0.353 1.00 79.69 169 ILE A C 1
ATOM 1341 O O . ILE A 1 169 ? -0.915 -11.310 0.509 1.00 79.69 169 ILE A O 1
ATOM 1345 N N . THR A 1 170 ? -0.846 -9.965 -1.287 1.00 74.81 170 THR A N 1
ATOM 1346 C CA . THR A 1 170 ? -2.296 -9.760 -1.375 1.00 74.81 170 THR A CA 1
ATOM 1347 C C . THR A 1 170 ? -3.019 -11.052 -1.701 1.00 74.81 170 THR A C 1
ATOM 1349 O O . THR A 1 170 ? -3.985 -11.395 -1.025 1.00 74.81 170 THR A O 1
ATOM 1352 N N . LEU A 1 171 ? -2.528 -11.800 -2.692 1.00 78.12 171 LEU A N 1
ATOM 1353 C CA . LEU A 1 171 ? -3.084 -13.095 -3.062 1.00 78.12 171 LEU A CA 1
ATOM 1354 C C . LEU A 1 171 ? -3.076 -14.044 -1.858 1.00 78.12 171 LEU A C 1
ATOM 1356 O O . LEU A 1 171 ? -4.126 -14.568 -1.492 1.00 78.12 171 LEU A O 1
ATOM 1360 N N . VAL A 1 172 ? -1.927 -14.202 -1.193 1.00 81.44 172 VAL A N 1
ATOM 1361 C CA . VAL A 1 172 ? -1.791 -15.030 0.015 1.00 81.44 172 VAL A CA 1
ATOM 1362 C C . VAL A 1 172 ? -2.783 -14.572 1.081 1.00 81.44 172 VAL A C 1
ATOM 1364 O O . VAL A 1 172 ? -3.559 -15.368 1.597 1.00 81.44 172 VAL A O 1
ATOM 1367 N N . GLY A 1 173 ? -2.835 -13.276 1.354 1.00 78.56 173 GLY A N 1
ATOM 1368 C CA . GLY A 1 173 ? -3.759 -12.699 2.315 1.00 78.56 173 GLY A CA 1
ATOM 1369 C C . GLY A 1 173 ? -5.238 -12.981 2.038 1.00 78.56 173 GLY A C 1
ATOM 1370 O O . GLY A 1 173 ? -5.977 -13.384 2.939 1.00 78.56 173 GLY A O 1
ATOM 1371 N N . THR A 1 174 ? -5.656 -12.850 0.774 1.00 72.50 174 THR A N 1
ATOM 1372 C CA . THR A 1 174 ? -7.028 -13.168 0.347 1.00 72.50 174 THR A CA 1
ATOM 1373 C C . THR A 1 174 ? -7.352 -14.657 0.453 1.00 72.50 174 THR A C 1
ATOM 1375 O O . THR A 1 174 ? -8.495 -15.007 0.740 1.00 72.50 174 THR A O 1
ATOM 1378 N N . LEU A 1 175 ? -6.364 -15.541 0.265 1.00 78.81 175 LEU A N 1
ATOM 1379 C CA . LEU A 1 175 ? -6.541 -16.988 0.416 1.00 78.81 175 LEU A CA 1
ATOM 1380 C C . LEU A 1 175 ? -6.700 -17.405 1.884 1.00 78.81 175 LEU A C 1
ATOM 1382 O O . LEU A 1 175 ? -7.434 -18.350 2.163 1.00 78.81 175 LEU A O 1
ATOM 1386 N N . TYR A 1 176 ? -6.065 -16.689 2.816 1.00 83.38 176 TYR A N 1
ATOM 1387 C CA . TYR A 1 176 ? -6.116 -16.983 4.253 1.00 83.38 176 TYR A CA 1
ATOM 1388 C C . TYR A 1 176 ? -7.227 -16.229 5.021 1.00 83.38 176 TYR A C 1
ATOM 1390 O O . TYR A 1 176 ? -7.233 -16.257 6.250 1.00 83.38 176 TYR A O 1
ATOM 1398 N N . ASP A 1 177 ? -8.181 -15.584 4.326 1.00 73.38 177 ASP A N 1
ATOM 1399 C CA . ASP A 1 177 ? -9.330 -14.840 4.901 1.00 73.38 177 ASP A CA 1
ATOM 1400 C C . ASP A 1 177 ? -8.924 -13.802 5.987 1.00 73.38 177 ASP A C 1
ATOM 1402 O O . ASP A 1 177 ? -9.702 -13.442 6.874 1.00 73.38 177 ASP A O 1
ATOM 1406 N N . GLY A 1 178 ? -7.696 -13.276 5.918 1.00 68.94 178 GLY A N 1
ATOM 1407 C CA . GLY A 1 178 ? -7.198 -12.271 6.853 1.00 68.94 178 GLY A CA 1
ATOM 1408 C C . GLY A 1 178 ? -7.517 -10.862 6.366 1.00 68.94 178 GLY A C 1
ATOM 1409 O O . GLY A 1 178 ? -6.832 -10.357 5.486 1.00 68.94 178 GLY A O 1
ATOM 1410 N N . THR A 1 179 ? -8.495 -10.172 6.961 1.00 70.31 179 THR A N 1
ATOM 1411 C CA . THR A 1 179 ? -8.802 -8.765 6.611 1.00 70.31 179 THR A CA 1
ATOM 1412 C C . THR A 1 179 ? -7.584 -7.840 6.719 1.00 70.31 179 THR A C 1
ATOM 1414 O O . THR A 1 179 ? -7.469 -6.885 5.958 1.00 70.31 179 THR A O 1
ATOM 1417 N N . ALA A 1 180 ? -6.627 -8.180 7.589 1.00 72.44 180 ALA A N 1
ATOM 1418 C CA . ALA A 1 180 ? -5.358 -7.474 7.742 1.00 72.44 180 ALA A CA 1
ATOM 1419 C C . ALA A 1 180 ? -4.518 -7.404 6.449 1.00 72.44 180 ALA A C 1
ATOM 1421 O O . ALA A 1 180 ? -3.730 -6.476 6.279 1.00 72.44 180 ALA A O 1
ATOM 1422 N N . SER A 1 181 ? -4.671 -8.351 5.518 1.00 70.88 181 SER A N 1
ATOM 1423 C CA . SER A 1 181 ? -3.882 -8.345 4.285 1.00 70.88 181 SER A CA 1
ATOM 1424 C C . SER A 1 181 ? -4.352 -7.313 3.268 1.00 70.88 181 SER A C 1
ATOM 1426 O O . SER A 1 181 ? -3.547 -6.834 2.474 1.00 70.88 181 SER A O 1
ATOM 1428 N N . ILE A 1 182 ? -5.646 -6.981 3.275 1.00 71.94 182 ILE A N 1
ATOM 1429 C CA . ILE A 1 182 ? -6.226 -5.996 2.355 1.00 71.94 182 ILE A CA 1
ATOM 1430 C C . ILE A 1 182 ? -5.763 -4.594 2.756 1.00 71.94 182 ILE A C 1
ATOM 1432 O O . ILE A 1 182 ? -5.352 -3.820 1.894 1.00 71.94 182 ILE A O 1
ATOM 1436 N N . ASP A 1 183 ? -5.745 -4.303 4.058 1.00 74.31 183 ASP A N 1
ATOM 1437 C CA . ASP A 1 183 ? -5.235 -3.034 4.581 1.00 74.31 183 ASP A CA 1
ATOM 1438 C C . ASP A 1 183 ? -3.733 -2.884 4.298 1.00 74.31 183 ASP A C 1
ATOM 1440 O O . ASP A 1 183 ? -3.297 -1.843 3.802 1.00 74.31 183 ASP A O 1
ATOM 1444 N N . CYS A 1 184 ? -2.943 -3.947 4.515 1.00 73.12 184 CYS A N 1
ATOM 1445 C CA . CYS A 1 184 ? -1.528 -3.965 4.134 1.00 73.12 184 CYS A CA 1
ATOM 1446 C C . CYS A 1 184 ? -1.334 -3.706 2.636 1.00 73.12 184 CYS A C 1
ATOM 1448 O O . CYS A 1 184 ? -0.494 -2.888 2.273 1.00 73.12 184 CYS A O 1
ATOM 1450 N N . PHE A 1 185 ? -2.124 -4.340 1.765 1.00 77.25 185 PHE A N 1
ATOM 1451 C CA . PHE A 1 185 ? -2.041 -4.095 0.325 1.00 77.25 185 PHE A CA 1
ATOM 1452 C C . PHE A 1 185 ? -2.363 -2.646 -0.040 1.00 77.25 185 PHE A C 1
ATOM 1454 O O . PHE A 1 185 ? -1.621 -2.033 -0.806 1.00 77.25 185 PHE A O 1
ATOM 1461 N N . ALA A 1 186 ? -3.439 -2.083 0.516 1.00 77.06 186 ALA A N 1
ATOM 1462 C CA . ALA A 1 186 ? -3.832 -0.706 0.243 1.00 77.06 186 ALA A CA 1
ATOM 1463 C C . ALA A 1 186 ? -2.699 0.266 0.604 1.00 77.06 186 ALA A C 1
ATOM 1465 O O . ALA A 1 186 ? -2.308 1.090 -0.226 1.00 77.06 186 ALA A O 1
ATOM 1466 N N . VAL A 1 187 ? -2.110 0.100 1.795 1.00 78.94 187 VAL A N 1
ATOM 1467 C CA . VAL A 1 187 ? -0.974 0.906 2.265 1.00 78.94 187 VAL A CA 1
ATOM 1468 C C . VAL A 1 187 ? 0.262 0.697 1.389 1.00 78.94 187 VAL A C 1
ATOM 1470 O O . VAL A 1 187 ? 0.871 1.675 0.956 1.00 78.94 187 VAL A O 1
ATOM 1473 N N . SER A 1 188 ? 0.622 -0.550 1.072 1.00 76.56 188 SER A N 1
ATOM 1474 C CA . SER A 1 188 ? 1.764 -0.848 0.203 1.00 76.56 188 SER A CA 1
ATOM 1475 C C . SER A 1 188 ? 1.585 -0.267 -1.200 1.00 76.56 188 SER A C 1
ATOM 1477 O O . SER A 1 188 ? 2.533 0.293 -1.745 1.00 76.56 188 SER A O 1
ATOM 1479 N N . SER A 1 189 ? 0.382 -0.329 -1.779 1.00 78.62 189 SER A N 1
ATOM 1480 C CA . SER A 1 189 ? 0.110 0.242 -3.105 1.00 78.62 189 SER A CA 1
ATOM 1481 C C . SER A 1 189 ? 0.183 1.773 -3.102 1.00 78.62 189 SER A C 1
ATOM 1483 O O . SER A 1 189 ? 0.748 2.366 -4.024 1.00 78.62 189 SER A O 1
ATOM 1485 N N . ALA A 1 190 ? -0.309 2.418 -2.039 1.00 78.88 190 ALA A N 1
ATOM 1486 C CA . ALA A 1 190 ? -0.230 3.866 -1.885 1.00 78.88 190 ALA A CA 1
ATOM 1487 C C . ALA A 1 190 ? 1.231 4.321 -1.764 1.00 78.88 190 ALA A C 1
ATOM 1489 O O . ALA A 1 190 ? 1.649 5.252 -2.449 1.00 78.88 190 ALA A O 1
ATOM 1490 N N . MET A 1 191 ? 2.032 3.615 -0.961 1.00 78.00 191 MET A N 1
ATOM 1491 C CA . MET A 1 191 ? 3.461 3.897 -0.813 1.00 78.00 191 MET A CA 1
ATOM 1492 C C . MET A 1 191 ? 4.221 3.701 -2.127 1.00 78.00 191 MET A C 1
ATOM 1494 O O . MET A 1 191 ? 5.005 4.567 -2.508 1.00 78.00 191 MET A O 1
ATOM 1498 N N . LEU A 1 192 ? 3.949 2.619 -2.862 1.00 78.56 192 LEU A N 1
ATOM 1499 C CA . LEU A 1 192 ? 4.561 2.381 -4.173 1.00 78.56 192 LEU A CA 1
ATOM 1500 C C . LEU A 1 192 ? 4.210 3.478 -5.183 1.00 78.56 192 LEU A C 1
ATOM 1502 O O . LEU A 1 192 ? 5.078 3.898 -5.944 1.00 78.56 192 LEU A O 1
ATOM 1506 N N . SER A 1 193 ? 2.976 3.984 -5.150 1.00 78.88 193 SER A N 1
ATOM 1507 C CA . SER A 1 193 ? 2.544 5.087 -6.016 1.00 78.88 193 SER A CA 1
ATOM 1508 C C . SER A 1 193 ? 3.292 6.385 -5.695 1.00 78.88 193 SER A C 1
ATOM 1510 O O . SER A 1 193 ? 3.755 7.073 -6.601 1.00 78.88 193 SER A O 1
ATOM 1512 N N . ILE A 1 194 ? 3.476 6.701 -4.408 1.00 80.19 194 ILE A N 1
ATOM 1513 C CA . ILE A 1 194 ? 4.238 7.882 -3.971 1.00 80.19 194 ILE A CA 1
ATOM 1514 C C . ILE A 1 194 ? 5.702 7.773 -4.410 1.00 80.19 194 ILE A C 1
ATOM 1516 O O . ILE A 1 194 ? 6.250 8.718 -4.979 1.00 80.19 194 ILE A O 1
ATOM 1520 N N . VAL A 1 195 ? 6.328 6.614 -4.180 1.00 79.12 195 VAL A N 1
ATOM 1521 C CA . VAL A 1 195 ? 7.721 6.363 -4.576 1.00 79.12 195 VAL A CA 1
ATOM 1522 C C . VAL A 1 195 ? 7.885 6.482 -6.089 1.00 79.12 195 VAL A C 1
ATOM 1524 O O . VAL A 1 195 ? 8.858 7.072 -6.548 1.00 79.12 195 VAL A O 1
ATOM 1527 N N . GLN A 1 196 ? 6.921 5.990 -6.868 1.00 79.69 196 GLN A N 1
ATOM 1528 C CA . GLN A 1 196 ? 6.946 6.104 -8.323 1.00 79.69 196 GLN A CA 1
ATOM 1529 C C . GLN A 1 196 ? 6.886 7.560 -8.790 1.00 79.69 196 GLN A C 1
ATOM 1531 O O . GLN A 1 196 ? 7.702 7.960 -9.615 1.00 79.69 196 GLN A O 1
ATOM 1536 N N . VAL A 1 197 ? 5.974 8.367 -8.240 1.00 79.00 197 VAL A N 1
ATOM 1537 C CA . VAL A 1 197 ? 5.878 9.796 -8.583 1.00 79.00 197 VAL A CA 1
ATOM 1538 C C . VAL A 1 197 ? 7.178 10.526 -8.238 1.00 79.00 197 VAL A C 1
ATOM 1540 O O . VAL A 1 197 ? 7.693 11.284 -9.059 1.00 79.00 197 VAL A O 1
ATOM 1543 N N . ALA A 1 198 ? 7.746 10.260 -7.058 1.00 78.94 198 ALA A N 1
ATOM 1544 C CA . ALA A 1 198 ? 9.019 10.845 -6.646 1.00 78.94 198 ALA A CA 1
ATOM 1545 C C . ALA A 1 198 ? 10.169 10.432 -7.578 1.00 78.94 198 ALA A C 1
ATOM 1547 O O . ALA A 1 198 ? 10.964 11.273 -7.995 1.00 78.94 198 ALA A O 1
ATOM 1548 N N . PHE A 1 199 ? 10.234 9.154 -7.954 1.00 77.81 199 PHE A N 1
ATOM 1549 C CA . PHE A 1 199 ? 11.257 8.643 -8.860 1.00 77.81 199 PHE A CA 1
ATOM 1550 C C . PHE A 1 199 ? 11.152 9.262 -10.260 1.00 77.81 199 PHE A C 1
ATOM 1552 O O . PHE A 1 199 ? 12.160 9.699 -10.819 1.00 77.81 199 PHE A O 1
ATOM 1559 N N . SER A 1 200 ? 9.940 9.353 -10.816 1.00 77.44 200 SER A N 1
ATOM 1560 C CA . SER A 1 200 ? 9.703 10.008 -12.104 1.00 77.44 200 SER A CA 1
ATOM 1561 C C . SER A 1 200 ? 10.127 11.477 -12.073 1.00 77.44 200 SER A C 1
ATOM 1563 O O . SER A 1 200 ? 10.792 11.931 -13.000 1.00 77.44 200 SER A O 1
ATOM 1565 N N . ALA A 1 201 ? 9.826 12.198 -10.989 1.00 78.75 201 ALA A N 1
ATOM 1566 C CA . ALA A 1 201 ? 10.250 13.586 -10.821 1.00 78.75 201 ALA A CA 1
ATOM 1567 C 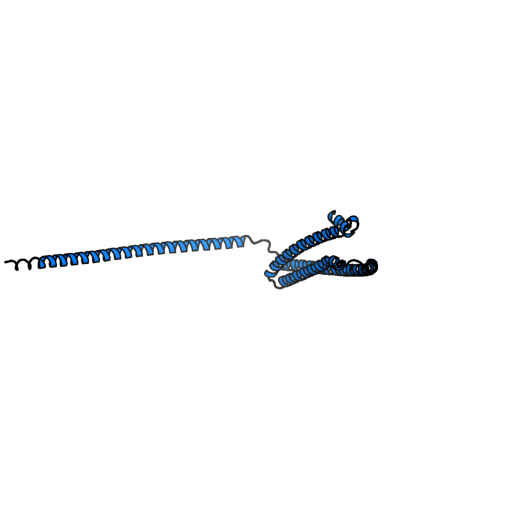C . ALA A 1 201 ? 11.782 13.729 -10.770 1.00 78.75 201 ALA A C 1
ATOM 1569 O O . ALA A 1 201 ? 12.339 14.568 -11.472 1.00 78.75 201 ALA A O 1
ATOM 1570 N N . ILE A 1 202 ? 12.475 12.880 -10.002 1.00 78.50 202 ILE A N 1
ATOM 1571 C CA . ILE A 1 202 ? 13.946 12.894 -9.917 1.00 78.50 202 ILE A CA 1
ATOM 1572 C C . ILE A 1 202 ? 14.575 12.583 -11.277 1.00 78.50 202 ILE A C 1
ATOM 1574 O O . ILE A 1 202 ? 15.523 13.250 -11.684 1.00 78.50 202 ILE A O 1
ATOM 1578 N N . THR A 1 203 ? 14.035 11.598 -11.996 1.00 76.12 203 THR A N 1
ATOM 1579 C CA . THR A 1 203 ? 14.550 11.210 -13.317 1.00 76.12 203 THR A CA 1
ATOM 1580 C C . THR A 1 203 ? 14.421 12.356 -14.322 1.00 76.12 203 THR A C 1
ATOM 1582 O O . THR A 1 203 ? 15.343 12.584 -15.099 1.00 76.12 203 THR A O 1
ATOM 1585 N N . LEU A 1 204 ? 13.316 13.111 -14.278 1.00 77.12 204 LEU A N 1
ATOM 1586 C CA . LEU A 1 204 ? 13.125 14.301 -15.114 1.00 77.12 204 LEU A CA 1
ATOM 1587 C C . LEU A 1 204 ? 14.120 15.417 -14.771 1.00 77.12 204 LEU A C 1
ATOM 1589 O O . LEU A 1 204 ? 14.732 15.971 -15.677 1.00 77.12 204 LEU A O 1
ATOM 1593 N N . ILE A 1 205 ? 14.334 15.700 -13.481 1.00 80.56 205 ILE A N 1
ATOM 1594 C CA . ILE A 1 205 ? 15.311 16.710 -13.036 1.00 80.56 205 ILE A CA 1
ATOM 1595 C C . ILE A 1 205 ? 16.722 16.333 -13.503 1.00 80.56 205 ILE A C 1
ATOM 1597 O O . ILE A 1 205 ? 17.440 17.160 -14.059 1.00 80.56 205 ILE A O 1
ATOM 1601 N N . MET A 1 206 ? 17.106 15.065 -13.333 1.00 76.88 206 MET A N 1
ATOM 1602 C CA . MET A 1 206 ? 18.405 14.570 -13.785 1.00 76.88 206 MET A CA 1
ATOM 1603 C C . MET A 1 206 ? 18.567 14.639 -15.305 1.00 76.88 206 MET A C 1
ATOM 1605 O O . MET A 1 206 ? 19.653 14.962 -15.784 1.00 76.88 206 MET A O 1
ATOM 1609 N N . ALA A 1 207 ? 17.509 14.346 -16.065 1.00 73.56 207 ALA A N 1
ATOM 1610 C CA . ALA A 1 207 ? 17.534 14.444 -17.521 1.00 73.56 207 ALA A CA 1
ATOM 1611 C C . ALA A 1 207 ? 17.757 15.892 -17.993 1.00 73.56 207 ALA A C 1
ATOM 1613 O O . ALA A 1 207 ? 18.572 16.115 -18.890 1.00 73.56 207 ALA A O 1
ATOM 1614 N N . ASP A 1 208 ? 17.100 16.865 -17.359 1.00 75.81 208 ASP A N 1
ATOM 1615 C CA . ASP A 1 208 ? 17.291 18.291 -17.651 1.00 75.81 208 ASP A CA 1
ATOM 1616 C C . ASP A 1 208 ? 18.719 18.749 -17.331 1.00 75.81 208 ASP A C 1
ATOM 1618 O O . ASP A 1 208 ? 19.353 19.437 -18.134 1.00 75.81 208 ASP A O 1
ATOM 1622 N N . GLU A 1 209 ? 19.264 18.328 -16.190 1.00 79.12 209 GLU A N 1
ATOM 1623 C CA . GLU A 1 209 ? 20.604 18.734 -15.766 1.00 79.12 209 GLU A CA 1
ATOM 1624 C C . GLU A 1 209 ? 21.702 18.127 -16.653 1.00 79.12 209 GLU A C 1
ATOM 1626 O O . GLU A 1 209 ? 22.652 18.815 -17.031 1.00 79.12 209 GLU A O 1
ATOM 1631 N N . LEU A 1 210 ? 21.526 16.876 -17.090 1.00 70.94 210 LEU A N 1
ATOM 1632 C CA . LEU A 1 210 ? 22.385 16.251 -18.100 1.00 70.94 210 LEU A CA 1
ATOM 1633 C C . LEU A 1 210 ? 22.290 16.962 -19.451 1.00 70.94 210 LEU A C 1
ATOM 1635 O O . LEU A 1 210 ? 23.315 17.220 -20.086 1.00 70.94 210 LEU A O 1
ATOM 1639 N N . SER A 1 211 ? 21.078 17.326 -19.880 1.00 70.62 211 SER A N 1
ATOM 1640 C CA . SER A 1 211 ? 20.889 18.089 -21.115 1.00 70.62 211 SER A CA 1
ATOM 1641 C C . SER A 1 211 ? 21.587 19.450 -21.049 1.00 70.62 211 SER A C 1
ATOM 1643 O O . SER A 1 211 ? 22.153 19.891 -22.051 1.00 70.62 211 SER A O 1
ATOM 1645 N N . ALA A 1 212 ? 21.574 20.108 -19.886 1.00 76.00 212 ALA A N 1
ATOM 1646 C CA . ALA A 1 212 ? 22.253 21.381 -19.674 1.00 76.00 212 ALA A CA 1
ATOM 1647 C C . ALA A 1 212 ? 23.784 21.230 -19.692 1.00 76.00 212 ALA A C 1
ATOM 1649 O O . ALA A 1 212 ? 24.468 22.031 -20.332 1.00 76.00 212 ALA A O 1
ATOM 1650 N N . GLN A 1 213 ? 24.326 20.190 -19.047 1.00 74.19 213 GLN A N 1
ATOM 1651 C CA . GLN A 1 213 ? 25.773 19.952 -18.982 1.00 74.19 213 GLN A CA 1
ATOM 1652 C C . GLN A 1 213 ? 26.381 19.564 -20.332 1.00 74.19 213 GLN A C 1
ATOM 1654 O O . GLN A 1 213 ? 27.491 19.991 -20.647 1.00 74.19 213 GLN A O 1
ATOM 1659 N N . CYS A 1 214 ? 25.670 18.791 -21.154 1.00 64.31 214 CYS A N 1
ATOM 1660 C CA . CYS A 1 214 ? 26.202 18.361 -22.445 1.00 64.31 214 CYS A CA 1
ATOM 1661 C C . CYS A 1 214 ? 26.188 19.469 -23.514 1.00 64.31 214 CYS A C 1
ATOM 1663 O O . CYS A 1 214 ? 26.755 19.270 -24.586 1.00 64.31 214 CYS A O 1
ATOM 1665 N N . GLY A 1 215 ? 25.534 20.617 -23.278 1.00 63.34 215 GLY A N 1
ATOM 1666 C CA . GLY A 1 215 ? 25.423 21.700 -24.268 1.00 63.34 215 GLY A CA 1
ATOM 1667 C C . GLY A 1 215 ? 24.747 21.279 -25.584 1.00 63.34 215 GLY A C 1
ATOM 1668 O O . GLY A 1 215 ? 24.764 22.022 -26.569 1.00 63.34 215 GLY A O 1
ATOM 1669 N N . VAL A 1 216 ? 24.155 20.082 -25.619 1.00 55.69 216 VAL A N 1
ATOM 1670 C CA . VAL A 1 216 ? 23.491 19.526 -26.793 1.00 55.69 216 VAL A CA 1
ATOM 1671 C C . VAL A 1 216 ? 22.158 20.241 -26.921 1.00 55.69 216 VAL A C 1
ATOM 1673 O O . VAL A 1 216 ? 21.284 20.124 -26.063 1.00 55.69 216 VAL A O 1
ATOM 1676 N N . LYS A 1 217 ? 21.988 21.000 -28.007 1.00 55.62 217 LYS A N 1
ATOM 1677 C CA . LYS A 1 217 ? 20.679 21.564 -28.344 1.00 55.62 217 LYS A CA 1
ATOM 1678 C C . LYS A 1 217 ? 19.662 20.411 -28.428 1.00 55.62 217 LYS A C 1
ATOM 1680 O O . LYS A 1 217 ? 19.922 19.452 -29.160 1.00 55.62 217 LYS A O 1
ATOM 1685 N N . PRO A 1 218 ? 18.498 20.509 -27.759 1.00 52.31 218 PRO A N 1
ATOM 1686 C CA . PRO A 1 218 ? 17.533 19.412 -27.603 1.00 52.31 218 PRO A CA 1
ATOM 1687 C C . PRO A 1 218 ? 16.988 18.828 -28.918 1.00 52.31 218 PRO A C 1
ATOM 1689 O O . PRO A 1 218 ? 16.374 17.766 -28.916 1.00 52.31 218 PRO A O 1
ATOM 1692 N N . SER A 1 219 ? 17.263 19.457 -30.065 1.00 54.28 219 SER A N 1
ATOM 1693 C CA . SER A 1 219 ? 16.865 18.976 -31.390 1.00 54.28 219 SER A CA 1
ATOM 1694 C C . SER A 1 219 ? 17.500 17.645 -31.820 1.00 54.28 219 SER A C 1
ATOM 1696 O O . SER A 1 219 ? 17.068 17.097 -32.827 1.00 54.28 219 SER A O 1
ATOM 1698 N N . TRP A 1 220 ? 18.504 17.128 -31.101 1.00 46.97 220 TRP A N 1
ATOM 1699 C CA . TRP A 1 220 ? 19.225 15.897 -31.470 1.00 46.97 220 TRP A CA 1
ATOM 1700 C C . TRP A 1 220 ? 18.885 14.674 -30.608 1.00 46.97 220 TRP A C 1
ATOM 1702 O O . TRP A 1 220 ? 19.393 13.590 -30.878 1.00 46.97 220 TRP A O 1
ATOM 1712 N N . CYS A 1 221 ? 18.025 14.808 -29.591 1.00 48.84 221 CYS A N 1
ATOM 1713 C CA . CYS A 1 221 ? 17.630 13.677 -28.750 1.00 48.84 221 CYS A CA 1
ATOM 1714 C C . CYS A 1 221 ? 16.317 13.046 -29.250 1.00 48.84 221 CYS A C 1
ATOM 1716 O O . CYS A 1 221 ? 15.247 13.612 -29.011 1.00 48.84 221 CYS A O 1
ATOM 1718 N N . PRO A 1 222 ? 16.345 11.855 -29.882 1.00 52.75 222 PRO A N 1
ATOM 1719 C CA . PRO A 1 222 ? 15.131 11.190 -30.363 1.00 52.75 222 PRO A CA 1
ATOM 1720 C C . PRO A 1 222 ? 14.135 10.864 -29.234 1.00 52.75 222 PRO 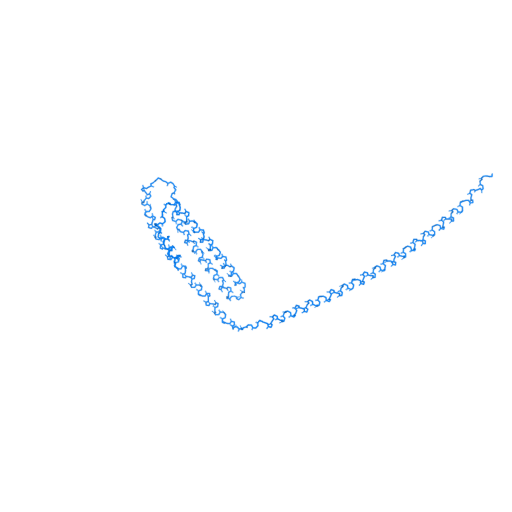A C 1
ATOM 1722 O O . PRO A 1 222 ? 12.927 10.857 -29.466 1.00 52.75 222 PRO A O 1
ATOM 1725 N N . LEU A 1 223 ? 14.605 10.697 -27.988 1.00 47.81 223 LEU A N 1
ATOM 1726 C CA . LEU A 1 223 ? 13.733 10.526 -26.818 1.00 47.81 223 LEU A CA 1
ATOM 1727 C C . LEU A 1 223 ? 12.908 11.784 -26.488 1.00 47.81 223 LEU A C 1
ATOM 1729 O O . LEU A 1 223 ? 11.751 11.668 -26.093 1.00 47.81 223 LEU A O 1
ATOM 1733 N N . SER A 1 224 ? 13.471 12.982 -26.677 1.00 49.62 224 SER A N 1
ATOM 1734 C CA . SER A 1 224 ? 12.777 14.254 -26.414 1.00 49.62 224 SER A CA 1
ATOM 1735 C C . SER A 1 224 ? 11.613 14.469 -27.387 1.00 49.62 224 SER A C 1
ATOM 1737 O O . SER A 1 224 ? 10.531 14.905 -26.984 1.00 49.62 224 SER A O 1
ATOM 1739 N N . GLN A 1 225 ? 11.800 14.083 -28.655 1.00 56.53 225 GLN A N 1
ATOM 1740 C CA . GLN A 1 225 ? 10.726 14.102 -29.649 1.00 56.53 225 GLN A CA 1
ATOM 1741 C C . GLN A 1 225 ? 9.639 13.068 -29.338 1.00 56.53 225 GLN A C 1
ATOM 1743 O O . GLN A 1 225 ? 8.456 13.390 -29.439 1.00 56.53 225 GLN A O 1
ATOM 1748 N N . ALA A 1 226 ? 10.017 11.863 -28.898 1.00 56.84 226 ALA A N 1
ATOM 1749 C CA . ALA A 1 226 ? 9.054 10.832 -28.519 1.00 56.84 226 ALA A CA 1
ATOM 1750 C C . ALA A 1 226 ? 8.181 11.269 -27.325 1.00 56.84 226 ALA A C 1
ATOM 1752 O O . ALA A 1 226 ? 6.956 11.170 -27.398 1.00 56.84 226 ALA A O 1
ATOM 1753 N N . VAL A 1 227 ? 8.779 11.836 -26.269 1.00 56.81 227 VAL A N 1
ATOM 1754 C CA . VAL A 1 227 ? 8.037 12.323 -25.089 1.00 56.81 227 VAL A CA 1
ATOM 1755 C C . VAL A 1 227 ? 7.162 13.535 -25.425 1.00 56.81 227 VAL A C 1
ATOM 1757 O O . VAL A 1 227 ? 6.005 13.572 -25.012 1.00 56.81 227 VAL A O 1
ATOM 1760 N N . SER A 1 228 ? 7.652 14.487 -26.230 1.00 55.41 228 SER A N 1
ATOM 1761 C CA . SER A 1 228 ? 6.828 15.621 -26.687 1.00 55.41 228 SER A CA 1
ATOM 1762 C C . SER A 1 228 ? 5.637 15.172 -27.535 1.00 55.41 228 SER A C 1
ATOM 1764 O O . SER A 1 228 ? 4.558 15.745 -27.419 1.00 55.41 228 SER A O 1
ATOM 1766 N N . SER A 1 229 ? 5.803 14.132 -28.360 1.00 58.19 229 SER A N 1
ATOM 1767 C CA . SER A 1 229 ? 4.700 13.584 -29.160 1.00 58.19 229 SER A CA 1
ATOM 1768 C C . SER A 1 229 ? 3.648 12.870 -28.307 1.00 58.19 229 SER A C 1
ATOM 1770 O O . SER A 1 229 ? 2.460 12.982 -28.591 1.00 58.19 229 SER A O 1
ATOM 1772 N N . ALA A 1 230 ? 4.067 12.196 -27.231 1.00 54.16 230 ALA A N 1
ATOM 1773 C CA . ALA A 1 230 ? 3.165 11.507 -26.313 1.00 54.16 230 ALA A CA 1
ATOM 1774 C C . ALA A 1 230 ? 2.417 12.468 -25.373 1.00 54.16 230 ALA A C 1
ATOM 1776 O O . ALA A 1 230 ? 1.320 12.149 -24.939 1.00 54.16 230 ALA A O 1
ATOM 1777 N N . ALA A 1 231 ? 2.988 13.637 -25.065 1.00 49.41 231 ALA A N 1
ATOM 1778 C CA . ALA A 1 231 ? 2.328 14.668 -24.259 1.00 49.41 231 ALA A CA 1
ATOM 1779 C C . ALA A 1 231 ? 1.328 15.530 -25.058 1.00 49.41 231 ALA A C 1
ATOM 1781 O O . ALA A 1 231 ? 0.529 16.251 -24.463 1.00 49.41 231 ALA A O 1
ATOM 1782 N N . ALA A 1 232 ? 1.394 15.489 -26.392 1.00 59.94 232 ALA A N 1
ATOM 1783 C CA . ALA A 1 232 ? 0.534 16.264 -27.287 1.00 59.94 232 ALA A CA 1
ATOM 1784 C C . ALA A 1 232 ? -0.715 15.501 -27.779 1.00 59.94 232 ALA A C 1
ATOM 1786 O O . ALA A 1 232 ? -1.540 16.100 -28.471 1.00 59.94 232 ALA A O 1
ATOM 1787 N N . GLY A 1 233 ? -0.842 14.208 -27.457 1.00 41.97 233 GLY A N 1
ATOM 1788 C CA . GLY A 1 233 ? -2.005 13.363 -27.768 1.00 41.97 233 GLY A CA 1
ATOM 1789 C C . GLY A 1 233 ? -2.788 12.997 -26.518 1.00 41.97 233 GLY A C 1
ATOM 1790 O O . GLY A 1 233 ? -4.030 12.906 -26.632 1.00 41.97 233 GLY A O 1
#

pLDDT: mean 73.46, std 11.52, range [41.97, 89.56]

Organism: Hemiselmis andersenii (NCBI:txid464988)